Protein AF-A0A6N7AC92-F1 (afdb_monomer_lite)

Foldseek 3Di:
DPPPDPPFWAEEEAEDDDLVPPCLLVVLLVVVVHPHYHYPDPPVDPPCQEDAPPRGQEYEYAEPGPLVSLQSHLVNVQVCQQVAHEYEAEADCVVVSHPQWDWDFDQFLQKAFDDPCVFLVPVHHSCL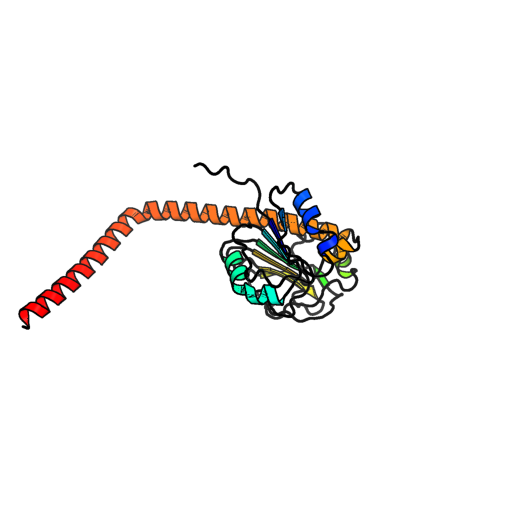QSVPDSQFGGFTDRAPLPDPQWAQGMAGPVRGRQWIKHCPVGLHIYTYHNGGLSVVVVVVRPSSSVSSNRVSVVSRVRSVVSVVVVVVVVVVVVVVCVVCVVVVVVVVVVVVVVVVVVVVVVVVVVVVVD

Sequence (258 aa):
MSAVKKNYPSVGILYGGAIWHRDPWQYVFESFELIDVFKIMQKRFRWAKRLDLSRYDIVAIGWAPDQIFLKENESEILRFLSMGGILIALGEFDLNWLPHTRYMRGFENDIIITGAKDTIFKNLTTKDVSDWDDSAHGYFTSIPPDAKGIAQIVVNGRKHYVAYIDNERYVGSLLAMTIDPDFHTYNGLASARLMLQNIAGWAIDEYYRVFQSNLKNLDLAKKLSFRVRPYFVELLAAIMAGILSTIATYFLLQYFFR

pLDDT: mean 82.67, std 14.5, range [38.0, 97.62]

Secondary structure (DSSP, 8-state):
------SS--EEEEE-TTGGGT-HHHHHHHTTT-S-EEEEE--S-TT------TT-SEEEE-SS--HHHHHHTHHHHHHHHHTT-EEEEES--TT--STT--EEE-----EEE-S-TTTTTTT--HHHHHTSTT-B-EEESSS-TT-TTEEEEEEETT--EEEEEE-SSSSSEEEEESB-HHHHHHTT-HHHHHHHHHHHHHHHHHHHHHHHHHHHHHHHHHHHHHHHHHHHHHHHHHHHHHHHHHHHHHHHHHHHT-

Structure (mmCIF, N/CA/C/O backbone):
data_AF-A0A6N7AC92-F1
#
_entry.id   AF-A0A6N7AC92-F1
#
loop_
_atom_site.group_PDB
_atom_site.id
_atom_site.type_symbol
_atom_site.label_atom_id
_atom_site.label_alt_id
_atom_site.label_comp_id
_atom_site.label_asym_id
_atom_site.label_entity_id
_atom_site.label_seq_id
_atom_site.pdbx_PDB_ins_code
_atom_site.Cartn_x
_atom_site.Cartn_y
_atom_site.Cartn_z
_atom_site.occupancy
_atom_site.B_iso_or_equiv
_atom_site.auth_seq_id
_atom_site.auth_comp_id
_atom_site.auth_asym_id
_atom_site.auth_atom_id
_atom_site.pdbx_PDB_model_num
ATOM 1 N N . MET A 1 1 ? -3.998 -0.981 35.908 1.00 38.00 1 MET A N 1
ATOM 2 C CA . MET A 1 1 ? -2.780 -1.268 35.121 1.00 38.00 1 MET A CA 1
ATOM 3 C C . MET A 1 1 ? -2.634 -0.186 34.065 1.00 38.00 1 MET A C 1
ATOM 5 O O . MET A 1 1 ? -3.414 -0.169 33.123 1.00 38.00 1 MET A O 1
ATOM 9 N N . SER A 1 2 ? -1.724 0.770 34.258 1.00 39.94 2 SER A N 1
ATOM 10 C CA . SER A 1 2 ? -1.394 1.746 33.218 1.00 39.94 2 SER A CA 1
ATOM 11 C C . SER A 1 2 ? -0.563 1.028 32.161 1.00 39.94 2 SER A C 1
ATOM 13 O O . SER A 1 2 ? 0.609 0.739 32.397 1.00 39.94 2 SER A O 1
ATOM 15 N N . ALA A 1 3 ? -1.180 0.678 31.032 1.00 41.59 3 ALA A N 1
ATOM 16 C CA . ALA A 1 3 ? -0.437 0.201 29.878 1.00 41.59 3 ALA A CA 1
ATOM 17 C C . ALA A 1 3 ? 0.561 1.300 29.501 1.00 41.59 3 ALA A C 1
ATOM 19 O O . ALA A 1 3 ? 0.163 2.395 29.099 1.00 41.59 3 ALA A O 1
ATOM 20 N N . VAL A 1 4 ? 1.849 1.027 29.701 1.00 43.50 4 VAL A N 1
ATOM 21 C CA . VAL A 1 4 ? 2.916 1.800 29.075 1.00 43.50 4 VAL A CA 1
ATOM 22 C C . VAL A 1 4 ? 2.601 1.757 27.584 1.00 43.50 4 VAL A C 1
ATOM 24 O O . VAL A 1 4 ? 2.572 0.682 26.987 1.00 43.50 4 VAL A O 1
ATOM 27 N N . LYS A 1 5 ? 2.223 2.910 27.023 1.00 48.09 5 LYS A N 1
ATOM 28 C CA . LYS A 1 5 ? 1.930 3.057 25.597 1.00 48.09 5 LYS A CA 1
ATOM 29 C C . LYS A 1 5 ? 3.126 2.500 24.832 1.00 48.09 5 LYS A C 1
ATOM 31 O O . LYS A 1 5 ? 4.242 2.970 25.043 1.00 48.09 5 LYS A O 1
ATOM 36 N N . LYS A 1 6 ? 2.898 1.527 23.946 1.00 56.38 6 LYS A N 1
ATOM 37 C CA . LYS A 1 6 ? 3.866 1.247 22.885 1.00 56.38 6 LYS A CA 1
ATOM 38 C C . LYS A 1 6 ? 4.110 2.571 22.161 1.00 56.38 6 LYS A C 1
ATOM 40 O O . LYS A 1 6 ? 3.163 3.176 21.664 1.00 56.38 6 LYS A O 1
ATOM 45 N N . ASN A 1 7 ? 5.355 3.040 22.162 1.00 73.50 7 ASN A N 1
ATOM 46 C CA . ASN A 1 7 ? 5.733 4.261 21.449 1.00 73.50 7 ASN A CA 1
ATOM 47 C C . ASN A 1 7 ? 5.836 4.036 19.934 1.00 73.50 7 ASN A C 1
ATOM 49 O O . ASN A 1 7 ? 6.034 5.002 19.214 1.00 73.50 7 ASN A O 1
ATOM 53 N N . TYR A 1 8 ? 5.679 2.796 19.459 1.00 81.88 8 TYR A N 1
ATOM 54 C CA . TYR A 1 8 ? 5.869 2.415 18.064 1.00 81.88 8 TYR A CA 1
ATOM 55 C C . TYR A 1 8 ? 4.775 1.450 17.588 1.00 81.88 8 TYR A C 1
ATOM 57 O O . TYR A 1 8 ? 4.293 0.653 18.403 1.00 81.88 8 TYR A O 1
ATOM 65 N N . PRO A 1 9 ? 4.385 1.509 16.299 1.00 89.44 9 PRO A N 1
ATOM 66 C CA . PRO A 1 9 ? 3.468 0.540 15.715 1.00 89.44 9 PRO A CA 1
ATOM 67 C C . PRO A 1 9 ? 4.089 -0.859 15.701 1.00 89.44 9 PRO A C 1
ATOM 69 O O . PRO A 1 9 ? 5.279 -1.036 15.443 1.00 89.44 9 PRO A O 1
ATOM 72 N N . SER A 1 10 ? 3.257 -1.860 15.952 1.00 90.69 10 SER A N 1
ATOM 73 C CA . SER A 1 10 ? 3.572 -3.264 15.713 1.00 90.69 10 SER A CA 1
ATOM 74 C C . SER A 1 10 ? 3.415 -3.600 14.231 1.00 90.69 10 SER A C 1
ATOM 76 O O . SER A 1 10 ? 2.419 -3.229 13.605 1.00 90.69 10 SER A O 1
ATOM 78 N N . VAL A 1 11 ? 4.394 -4.305 13.662 1.00 90.88 11 VAL A N 1
ATOM 79 C CA . VAL A 1 11 ? 4.450 -4.582 12.222 1.00 90.88 11 VAL A CA 1
ATOM 80 C C . VAL A 1 11 ? 4.406 -6.082 11.968 1.00 90.88 11 VAL A C 1
ATOM 82 O O . VAL A 1 11 ? 5.228 -6.837 12.484 1.00 90.88 11 VAL A O 1
ATOM 85 N N . GLY A 1 12 ? 3.453 -6.520 11.149 1.00 90.12 12 GLY A N 1
ATOM 86 C CA . GLY A 1 12 ? 3.404 -7.868 10.594 1.00 90.12 12 GLY A CA 1
ATOM 87 C C . GLY A 1 12 ? 3.908 -7.873 9.154 1.00 90.12 12 GLY A C 1
ATOM 88 O O . GLY A 1 12 ? 3.469 -7.064 8.344 1.00 90.12 12 GLY A O 1
ATOM 89 N N . ILE A 1 13 ? 4.800 -8.795 8.801 1.00 87.56 13 ILE A N 1
ATOM 90 C CA . ILE A 1 13 ? 5.250 -8.970 7.413 1.00 87.56 13 ILE A CA 1
ATOM 91 C C . ILE A 1 13 ? 4.849 -10.360 6.934 1.00 87.56 13 ILE A C 1
ATOM 93 O O . ILE A 1 13 ? 5.203 -11.362 7.560 1.00 87.56 13 ILE A O 1
ATOM 97 N N . LEU A 1 14 ? 4.123 -10.427 5.822 1.00 85.88 14 LEU A N 1
ATOM 98 C CA . LEU A 1 14 ? 3.711 -11.662 5.171 1.00 85.88 14 LEU A CA 1
ATOM 99 C C . LEU A 1 14 ? 4.455 -11.810 3.841 1.00 85.88 14 LEU A C 1
ATOM 101 O O . LEU A 1 14 ? 4.352 -10.965 2.953 1.00 85.88 14 LEU A O 1
ATOM 105 N N . TYR A 1 15 ? 5.177 -12.922 3.710 1.00 75.69 15 TYR A N 1
ATOM 106 C CA . TYR A 1 15 ? 5.904 -13.301 2.499 1.00 75.69 15 TYR A CA 1
ATOM 107 C C . TYR A 1 15 ? 5.397 -14.621 1.936 1.00 75.69 15 TYR A C 1
ATOM 109 O O . TYR A 1 15 ? 5.048 -15.522 2.701 1.00 75.69 15 TYR A O 1
ATOM 117 N N . GLY A 1 16 ? 5.486 -14.758 0.615 1.00 69.12 16 GLY A N 1
ATOM 118 C CA . GLY A 1 16 ? 5.444 -16.034 -0.092 1.00 69.12 16 GLY A CA 1
ATOM 119 C C . GLY A 1 16 ? 6.660 -16.218 -1.010 1.00 69.12 16 GLY A C 1
ATOM 120 O O . GLY A 1 16 ? 7.591 -15.409 -1.031 1.00 69.12 16 GLY A O 1
ATOM 121 N N . GLY A 1 17 ? 6.669 -17.317 -1.765 1.00 66.06 17 GLY A N 1
ATOM 122 C CA . GLY A 1 17 ? 7.593 -17.497 -2.890 1.00 66.06 17 GLY A CA 1
ATOM 123 C C . GLY A 1 17 ? 9.076 -17.603 -2.518 1.00 66.06 17 GLY A C 1
ATOM 124 O O . GLY A 1 17 ? 9.422 -18.287 -1.561 1.00 66.06 17 GLY A O 1
ATOM 125 N N . ALA A 1 18 ? 9.951 -16.988 -3.328 1.00 57.09 18 ALA A N 1
ATOM 126 C CA . ALA A 1 18 ? 11.420 -17.050 -3.236 1.00 57.09 18 ALA A CA 1
ATOM 127 C C . ALA A 1 18 ? 12.060 -15.908 -2.409 1.00 57.09 18 ALA A C 1
ATOM 129 O O . ALA A 1 18 ? 13.216 -16.022 -2.000 1.00 57.09 18 ALA A O 1
ATOM 130 N N . ILE A 1 19 ? 11.308 -14.843 -2.098 1.00 60.38 19 ILE A N 1
ATOM 131 C CA . ILE A 1 19 ? 11.805 -13.644 -1.386 1.00 60.38 19 ILE A CA 1
ATOM 132 C C . ILE A 1 19 ? 12.042 -13.898 0.115 1.00 60.38 19 ILE A C 1
ATOM 134 O O . ILE A 1 19 ? 12.831 -13.199 0.757 1.00 60.38 19 ILE A O 1
ATOM 138 N N . TRP A 1 20 ? 11.456 -14.966 0.665 1.00 58.34 20 TRP A N 1
ATOM 139 C CA . TRP A 1 20 ? 11.594 -15.380 2.069 1.00 58.34 20 TRP A CA 1
ATOM 140 C C . TRP A 1 20 ? 13.034 -15.506 2.591 1.00 58.34 20 TRP A C 1
ATOM 142 O O . TRP A 1 20 ? 13.245 -15.478 3.802 1.00 58.34 20 TRP A O 1
ATOM 152 N N . HIS A 1 21 ? 14.027 -15.660 1.711 1.00 53.53 21 HIS A N 1
ATOM 153 C CA . HIS A 1 21 ? 15.416 -15.887 2.103 1.00 53.53 21 HIS A CA 1
ATOM 154 C C . HIS A 1 21 ? 16.221 -14.631 2.462 1.00 53.53 21 HIS A C 1
ATOM 156 O O . HIS A 1 21 ? 17.252 -14.779 3.116 1.00 53.53 21 HIS A O 1
ATOM 162 N N . ARG A 1 22 ? 15.815 -13.423 2.038 1.00 62.75 22 ARG A N 1
ATOM 163 C CA . ARG A 1 22 ? 16.600 -12.191 2.298 1.00 62.75 22 ARG A CA 1
ATOM 164 C C . A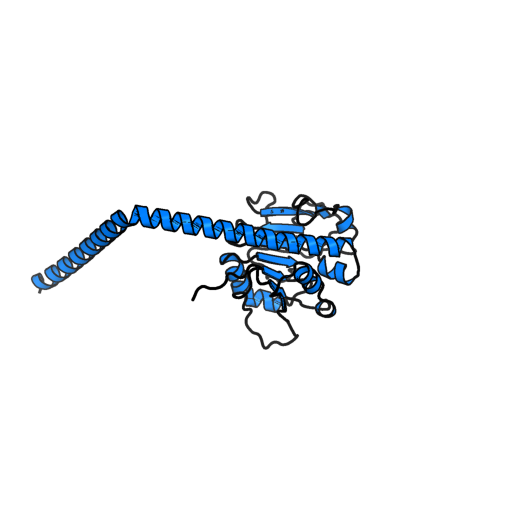RG A 1 22 ? 15.838 -11.053 2.967 1.00 62.75 22 ARG A C 1
ATOM 166 O O . ARG A 1 22 ? 16.472 -10.071 3.325 1.00 62.75 22 ARG A O 1
ATOM 173 N N . ASP A 1 23 ? 14.529 -11.207 3.148 1.00 71.88 23 ASP A N 1
ATOM 174 C CA . ASP A 1 23 ? 13.686 -10.354 3.992 1.00 71.88 23 ASP A CA 1
ATOM 175 C C . ASP A 1 23 ? 13.945 -8.834 3.857 1.00 71.88 23 ASP A C 1
ATOM 177 O O . ASP A 1 23 ? 14.367 -8.173 4.813 1.00 71.88 23 ASP A O 1
ATOM 181 N N . PRO A 1 24 ? 13.724 -8.257 2.660 1.00 80.12 24 PRO A N 1
ATOM 182 C CA . PRO A 1 24 ? 13.995 -6.842 2.421 1.00 80.12 24 PRO A CA 1
ATOM 183 C C . PRO A 1 24 ? 13.174 -5.921 3.341 1.00 80.12 24 PRO A C 1
ATOM 185 O O . PRO A 1 24 ? 13.675 -4.875 3.749 1.00 80.12 24 PRO A O 1
ATOM 188 N N . TRP A 1 25 ? 11.956 -6.315 3.732 1.00 79.00 25 TRP A N 1
ATOM 189 C CA . TRP A 1 25 ? 11.132 -5.541 4.661 1.00 79.00 25 TRP A CA 1
ATOM 190 C C . TRP A 1 25 ? 11.640 -5.561 6.097 1.00 79.00 25 TRP A C 1
ATOM 192 O O . TRP A 1 25 ? 11.565 -4.524 6.749 1.00 79.00 25 TRP A O 1
ATOM 202 N N . GLN A 1 26 ? 12.156 -6.688 6.604 1.00 76.19 26 GLN A N 1
ATOM 203 C CA . GLN A 1 26 ? 12.700 -6.736 7.963 1.00 76.19 26 GLN A CA 1
ATOM 204 C C . GLN A 1 26 ? 13.833 -5.724 8.111 1.00 76.19 26 GLN A C 1
ATOM 206 O O . GLN A 1 26 ? 13.783 -4.902 9.018 1.00 76.19 26 GLN A O 1
ATOM 211 N N . TYR A 1 27 ? 14.789 -5.712 7.177 1.00 77.50 27 TYR A N 1
ATOM 212 C CA . TYR A 1 27 ? 15.888 -4.746 7.208 1.00 77.50 27 TYR A CA 1
ATOM 213 C C . TYR A 1 27 ? 15.383 -3.297 7.196 1.00 77.50 27 TYR A C 1
ATOM 215 O O . TYR A 1 27 ? 15.894 -2.444 7.921 1.00 77.50 27 TYR A O 1
ATOM 223 N N . VAL A 1 28 ? 14.358 -3.016 6.386 1.00 80.69 28 VAL A N 1
ATOM 224 C CA . VAL A 1 28 ? 13.773 -1.678 6.306 1.00 80.69 28 VAL A CA 1
ATOM 225 C C . VAL A 1 28 ? 13.082 -1.300 7.614 1.00 80.69 28 VAL A C 1
ATOM 227 O O . VAL A 1 28 ? 13.416 -0.264 8.174 1.00 80.69 28 VAL A O 1
ATOM 230 N N . PHE A 1 29 ? 12.168 -2.111 8.143 1.00 76.19 29 PHE A N 1
ATOM 231 C CA . PHE A 1 29 ? 11.440 -1.765 9.368 1.00 76.19 29 PHE A CA 1
ATOM 232 C C . PHE A 1 29 ? 12.331 -1.754 10.620 1.00 76.19 29 PHE A C 1
ATOM 234 O O . PHE A 1 29 ? 12.142 -0.899 11.484 1.00 76.19 29 PHE A O 1
ATOM 241 N N . GLU A 1 30 ? 13.343 -2.622 10.702 1.00 75.94 30 GLU A N 1
ATOM 242 C CA . GLU A 1 30 ? 14.344 -2.589 11.778 1.00 75.94 30 GLU A CA 1
ATOM 243 C C . GLU A 1 30 ? 15.196 -1.315 11.735 1.00 75.94 30 GLU A C 1
ATOM 245 O O . GLU A 1 30 ? 15.586 -0.807 12.784 1.00 75.94 30 GLU A O 1
ATOM 250 N N . SER A 1 31 ? 15.432 -0.740 10.547 1.00 76.19 31 SER A N 1
ATOM 251 C CA . SER A 1 31 ? 16.150 0.538 10.422 1.00 76.19 31 SER A CA 1
ATOM 252 C C . SER A 1 31 ? 15.393 1.737 11.009 1.00 76.19 31 SER A C 1
ATOM 254 O O . SER A 1 31 ? 16.008 2.763 11.289 1.00 76.19 31 SER A O 1
ATOM 256 N N . PHE A 1 32 ? 14.084 1.596 11.252 1.00 71.75 32 PHE A N 1
ATOM 257 C CA . PHE A 1 32 ? 13.264 2.568 11.984 1.00 71.75 32 PHE A CA 1
ATOM 258 C C . PHE A 1 32 ? 13.208 2.288 13.496 1.00 71.75 32 PHE A C 1
ATOM 260 O O . PHE A 1 32 ? 12.369 2.860 14.188 1.00 71.75 32 PHE A O 1
ATOM 267 N N . GLU A 1 33 ? 14.063 1.395 14.010 1.00 67.56 33 GLU A N 1
ATOM 268 C CA . GLU A 1 33 ? 14.106 0.986 15.422 1.00 67.56 33 GLU A CA 1
ATOM 269 C C . GLU A 1 33 ? 12.766 0.420 15.935 1.00 67.56 33 GLU A C 1
ATOM 271 O O . GLU A 1 33 ? 12.445 0.490 17.125 1.00 67.56 33 GLU A O 1
ATOM 276 N N . LEU A 1 34 ? 11.959 -0.161 15.039 1.00 61.69 34 LEU A N 1
ATOM 277 C CA . LEU A 1 34 ? 10.689 -0.774 15.413 1.00 61.69 34 LEU A CA 1
ATOM 278 C C . LEU A 1 34 ? 10.943 -2.070 16.188 1.00 61.69 34 LEU A C 1
ATOM 280 O O . LEU A 1 34 ? 11.556 -3.013 15.696 1.00 61.69 34 LEU A O 1
ATOM 284 N N . ILE A 1 35 ? 10.440 -2.101 17.421 1.00 51.94 35 ILE A N 1
ATOM 285 C CA . ILE A 1 35 ? 10.732 -3.143 18.419 1.00 51.94 35 ILE A CA 1
ATOM 286 C C . ILE A 1 35 ? 9.986 -4.458 18.119 1.00 51.94 35 ILE A C 1
ATOM 288 O O . ILE A 1 35 ? 10.400 -5.524 18.563 1.00 51.94 35 ILE A O 1
ATOM 292 N N . ASP A 1 36 ? 8.905 -4.390 17.339 1.00 58.53 36 ASP A N 1
ATOM 293 C CA . ASP A 1 36 ? 7.937 -5.474 17.165 1.00 58.53 36 ASP A CA 1
ATOM 294 C C . ASP A 1 36 ? 7.672 -5.763 15.678 1.00 58.53 36 ASP A C 1
ATOM 296 O O . ASP A 1 36 ? 6.567 -5.543 15.172 1.00 58.53 36 ASP A O 1
ATOM 300 N N . VAL A 1 37 ? 8.696 -6.249 14.971 1.00 59.56 37 VAL A N 1
ATOM 301 C CA . VAL A 1 37 ? 8.570 -6.764 13.599 1.00 59.56 37 VAL A CA 1
ATOM 302 C C . VAL A 1 37 ? 8.364 -8.279 13.649 1.00 59.56 37 VAL A C 1
ATOM 304 O O . VAL A 1 37 ? 9.274 -9.043 13.971 1.00 59.56 37 VAL A O 1
ATOM 307 N N . PHE A 1 38 ? 7.157 -8.737 13.323 1.00 60.41 38 PHE A N 1
ATOM 308 C CA . PHE A 1 38 ? 6.807 -10.154 13.321 1.00 60.41 38 PHE A CA 1
ATOM 309 C C . PHE A 1 38 ? 6.701 -10.698 11.902 1.00 60.41 38 PHE A C 1
ATOM 311 O O . PHE A 1 38 ? 5.974 -10.176 11.055 1.00 60.41 38 PHE A O 1
ATOM 318 N N . LYS A 1 39 ? 7.364 -11.830 11.664 1.00 60.22 39 LYS A N 1
ATOM 319 C CA . LYS A 1 39 ? 7.196 -12.586 10.424 1.00 60.22 39 LYS A CA 1
ATOM 320 C C . LYS A 1 39 ? 5.943 -13.442 10.515 1.00 60.22 39 LYS A C 1
ATOM 322 O O . LYS A 1 39 ? 5.904 -14.431 11.250 1.00 60.22 39 LYS A O 1
ATOM 327 N N . ILE A 1 40 ? 4.948 -13.122 9.700 1.00 58.69 40 ILE A N 1
ATOM 328 C CA . ILE A 1 40 ? 3.861 -14.040 9.376 1.00 58.69 40 ILE A CA 1
ATOM 329 C C . ILE A 1 40 ? 4.427 -15.009 8.337 1.00 58.69 40 ILE A C 1
ATOM 331 O O . ILE A 1 40 ? 4.282 -14.841 7.128 1.00 58.69 40 ILE A O 1
ATOM 335 N N . MET A 1 41 ? 5.174 -16.002 8.821 1.00 56.09 41 MET A N 1
ATOM 336 C CA . MET A 1 41 ? 5.786 -16.994 7.949 1.00 56.09 41 MET A CA 1
ATOM 337 C C . MET A 1 41 ? 4.705 -17.889 7.344 1.00 56.09 41 MET A C 1
ATOM 339 O O . MET A 1 41 ? 4.224 -18.815 8.001 1.00 56.09 41 MET A O 1
ATOM 343 N N . GLN A 1 42 ? 4.421 -17.710 6.056 1.00 51.81 42 GLN A N 1
ATOM 344 C CA . GLN A 1 42 ? 3.859 -18.777 5.236 1.00 51.81 42 GLN A CA 1
ATOM 345 C C . GLN A 1 42 ? 4.972 -19.784 4.941 1.00 51.81 42 GLN A C 1
ATOM 347 O O . GLN A 1 42 ? 5.467 -19.915 3.822 1.00 51.81 42 GLN A O 1
ATOM 352 N N . LYS A 1 43 ? 5.411 -20.542 5.956 1.00 47.06 43 LYS A N 1
ATOM 353 C CA . LYS A 1 43 ? 6.018 -21.828 5.610 1.00 47.06 43 LYS A CA 1
ATOM 354 C C . LYS A 1 43 ? 4.956 -22.590 4.821 1.00 47.06 43 LYS A C 1
ATOM 356 O O . LYS A 1 43 ? 3.780 -22.488 5.151 1.00 47.06 43 LYS A O 1
ATOM 361 N N . ARG A 1 44 ? 5.397 -23.330 3.805 1.00 44.97 44 ARG A N 1
ATOM 362 C CA . ARG A 1 44 ? 4.663 -24.175 2.840 1.00 44.97 44 ARG A CA 1
ATOM 363 C C . ARG A 1 44 ? 3.787 -25.267 3.490 1.00 44.97 44 ARG A C 1
ATOM 365 O O . ARG A 1 44 ? 3.826 -26.439 3.128 1.00 44.97 44 ARG A O 1
ATOM 372 N N . PHE A 1 45 ? 3.039 -24.896 4.510 1.00 43.72 45 PHE A N 1
ATOM 373 C CA . PHE A 1 45 ? 2.449 -25.731 5.520 1.00 43.72 45 PHE A CA 1
ATOM 374 C C . PHE A 1 45 ? 0.987 -25.321 5.662 1.00 43.72 45 PHE A C 1
ATOM 376 O O . PHE A 1 45 ? 0.638 -24.343 6.317 1.00 43.72 45 PHE A O 1
ATOM 383 N N . ARG A 1 46 ? 0.131 -26.151 5.074 1.00 51.59 46 ARG A N 1
ATOM 384 C CA . ARG A 1 46 ? -1.335 -26.074 5.064 1.00 51.59 46 ARG A CA 1
ATOM 385 C C . ARG A 1 46 ? -2.003 -26.153 6.456 1.00 51.59 46 ARG A C 1
ATOM 387 O O . ARG A 1 46 ? -3.181 -26.489 6.531 1.00 51.59 46 ARG A O 1
ATOM 394 N N . TRP A 1 47 ? -1.280 -25.950 7.565 1.00 46.75 47 TRP A N 1
ATOM 395 C CA . TRP A 1 47 ? -1.823 -26.132 8.920 1.00 46.75 47 TRP A CA 1
ATOM 396 C C . TRP A 1 47 ? -2.370 -24.852 9.554 1.00 46.75 47 TRP A C 1
ATOM 398 O O . TRP A 1 47 ? -3.324 -24.936 10.329 1.00 46.75 47 TRP A O 1
ATOM 408 N N . ALA A 1 48 ? -1.853 -23.670 9.207 1.00 58.38 48 ALA A N 1
ATOM 409 C CA . ALA A 1 48 ? -2.470 -22.418 9.633 1.00 58.38 48 ALA A CA 1
ATOM 410 C C . ALA A 1 48 ? -3.686 -22.139 8.740 1.00 58.38 48 ALA A C 1
ATOM 412 O O . ALA A 1 48 ? -3.553 -21.627 7.638 1.00 58.38 48 ALA A O 1
ATOM 413 N N . LYS A 1 49 ? -4.883 -22.514 9.202 1.00 68.94 49 LYS A N 1
ATOM 414 C CA . LYS A 1 49 ? -6.139 -22.256 8.472 1.00 68.94 49 LYS A CA 1
ATOM 415 C C . LYS A 1 49 ? -6.631 -20.813 8.589 1.00 68.94 49 LYS A C 1
ATOM 417 O O . LYS A 1 49 ? -7.621 -20.468 7.956 1.00 68.94 49 LYS A O 1
ATOM 422 N N . ARG A 1 50 ? -6.030 -20.010 9.473 1.00 81.25 50 ARG A N 1
ATOM 423 C CA . ARG A 1 50 ? -6.510 -18.665 9.796 1.00 81.25 50 ARG A CA 1
ATOM 424 C C . ARG A 1 50 ? -5.363 -17.686 9.953 1.00 81.25 50 ARG A C 1
ATOM 426 O O . ARG A 1 50 ? -4.383 -17.981 10.636 1.00 81.25 50 ARG A O 1
ATOM 433 N N . LEU A 1 51 ? -5.536 -16.527 9.341 1.00 86.38 51 LEU A N 1
ATOM 434 C CA . LEU A 1 51 ? -4.709 -15.348 9.509 1.00 86.38 51 LEU A CA 1
ATOM 435 C C . LEU A 1 51 ? -5.232 -14.539 10.705 1.00 86.38 51 LEU A C 1
ATOM 437 O O . LEU A 1 51 ? -6.406 -14.191 10.736 1.00 86.38 51 LEU A O 1
ATOM 441 N N . ASP A 1 52 ? -4.377 -14.241 11.685 1.00 88.25 52 ASP A N 1
ATOM 442 C CA . ASP A 1 52 ? -4.700 -13.321 12.783 1.00 88.25 52 ASP A CA 1
ATOM 443 C C . ASP A 1 52 ? -3.865 -12.047 12.637 1.00 88.25 52 ASP A C 1
ATOM 445 O O . ASP A 1 52 ? -2.654 -12.055 12.866 1.00 88.25 52 ASP A O 1
ATOM 449 N N . LEU A 1 53 ? -4.526 -10.959 12.239 1.00 91.38 53 LEU A N 1
ATOM 450 C CA . LEU A 1 53 ? -3.914 -9.637 12.088 1.00 91.38 53 LEU A CA 1
ATOM 451 C C . LEU A 1 53 ? -4.162 -8.717 13.292 1.00 91.38 53 LEU A C 1
ATOM 453 O O . LEU A 1 53 ? -3.713 -7.577 13.289 1.00 91.38 53 LEU A O 1
ATOM 457 N N . SER A 1 54 ? -4.869 -9.182 14.330 1.00 90.62 54 SER A N 1
ATOM 458 C CA . SER A 1 54 ? -5.341 -8.331 15.440 1.00 90.62 54 SER A CA 1
ATOM 459 C C . SER A 1 54 ? -4.235 -7.745 16.321 1.00 90.62 54 SER A C 1
ATOM 461 O O . SER A 1 54 ? -4.497 -6.869 17.143 1.00 90.62 54 SER A O 1
ATOM 463 N N . ARG A 1 55 ? -3.007 -8.247 16.175 1.00 89.06 55 ARG A N 1
ATOM 464 C CA . ARG A 1 55 ? -1.839 -7.861 16.975 1.00 89.06 55 ARG A CA 1
ATOM 465 C C . ARG A 1 55 ? -0.923 -6.864 16.279 1.00 89.06 55 ARG A C 1
ATOM 467 O O . ARG A 1 55 ? 0.099 -6.522 16.866 1.00 89.06 55 ARG A O 1
ATOM 474 N N . TYR A 1 56 ? -1.251 -6.487 15.048 1.00 92.19 56 TYR A N 1
ATOM 475 C CA . TYR A 1 56 ? -0.441 -5.603 14.225 1.00 92.19 56 TYR A CA 1
ATOM 476 C C . TYR A 1 56 ? -1.174 -4.288 14.011 1.00 92.19 56 TYR A C 1
ATOM 478 O O . TYR A 1 56 ? -2.399 -4.258 13.912 1.00 92.19 56 TYR A O 1
ATOM 486 N N . ASP A 1 57 ? -0.410 -3.212 13.913 1.00 93.81 57 ASP A N 1
ATOM 487 C CA . ASP A 1 57 ? -0.895 -1.899 13.501 1.00 93.81 57 ASP A CA 1
ATOM 488 C C . ASP A 1 57 ? -0.655 -1.696 11.998 1.00 93.81 57 ASP A C 1
ATOM 490 O O . ASP A 1 57 ? -1.483 -1.118 11.292 1.00 93.81 57 ASP A O 1
ATOM 494 N N . ILE A 1 58 ? 0.468 -2.226 11.501 1.00 95.31 58 ILE A N 1
ATOM 495 C CA . ILE A 1 58 ? 0.880 -2.188 10.098 1.00 95.31 58 ILE A CA 1
ATOM 496 C C . ILE A 1 58 ? 1.099 -3.624 9.619 1.00 95.31 58 ILE A C 1
ATOM 498 O O . ILE A 1 58 ? 1.742 -4.421 10.301 1.00 95.31 58 ILE A O 1
ATOM 502 N N . VAL A 1 59 ? 0.596 -3.960 8.435 1.00 94.44 59 VAL A N 1
ATOM 503 C CA . VAL A 1 59 ? 0.858 -5.237 7.769 1.00 94.44 59 VAL A CA 1
ATOM 504 C C . VAL A 1 59 ? 1.412 -4.972 6.375 1.00 94.44 59 VAL A C 1
ATOM 506 O O . VAL A 1 59 ? 0.789 -4.264 5.589 1.00 94.44 59 VAL A O 1
ATOM 509 N N . ALA A 1 60 ? 2.564 -5.557 6.058 1.00 94.00 60 ALA A N 1
ATOM 510 C CA . ALA A 1 60 ? 3.132 -5.556 4.714 1.00 94.00 60 ALA A CA 1
ATOM 511 C C . ALA A 1 60 ? 3.018 -6.950 4.091 1.00 94.00 60 ALA A C 1
ATOM 513 O O . ALA A 1 60 ? 3.482 -7.936 4.662 1.00 94.00 60 ALA A O 1
ATOM 514 N N . ILE A 1 61 ? 2.396 -7.027 2.918 1.00 92.06 61 ILE A N 1
ATOM 515 C CA . ILE A 1 61 ? 2.295 -8.221 2.081 1.00 92.06 61 ILE A CA 1
ATOM 516 C C . ILE A 1 61 ? 3.179 -7.980 0.858 1.00 92.06 61 ILE A C 1
ATOM 518 O O . ILE A 1 61 ? 2.883 -7.106 0.042 1.00 92.06 61 ILE A O 1
ATOM 522 N N . GLY A 1 62 ? 4.283 -8.722 0.780 1.00 88.94 62 GLY A N 1
ATOM 523 C CA . GLY A 1 62 ? 5.265 -8.599 -0.298 1.00 88.94 62 GLY A CA 1
ATOM 524 C C . GLY A 1 62 ? 4.858 -9.302 -1.596 1.00 88.94 62 GLY A C 1
ATOM 525 O O . GLY A 1 62 ? 3.769 -9.871 -1.696 1.00 88.94 62 GLY A O 1
ATOM 526 N N . TRP A 1 63 ? 5.767 -9.300 -2.570 1.00 87.31 63 TRP A N 1
ATOM 527 C CA . TRP A 1 63 ? 5.583 -9.948 -3.869 1.00 87.31 63 TRP A CA 1
ATOM 528 C C . TRP A 1 63 ? 5.409 -11.473 -3.765 1.00 87.31 63 TRP A C 1
ATOM 530 O O . TRP A 1 63 ? 6.004 -12.144 -2.916 1.00 87.31 63 TRP A O 1
ATOM 540 N N . ALA A 1 64 ? 4.588 -12.013 -4.672 1.00 83.94 64 ALA A N 1
ATOM 541 C CA . ALA A 1 64 ? 4.222 -13.427 -4.791 1.00 83.94 64 ALA A CA 1
ATOM 542 C C . ALA A 1 64 ? 3.755 -14.100 -3.474 1.00 83.94 64 ALA A C 1
ATOM 544 O O . ALA A 1 64 ? 4.309 -15.137 -3.076 1.00 83.94 64 ALA A O 1
ATOM 545 N N . PRO A 1 65 ? 2.728 -13.560 -2.783 1.00 85.94 65 PRO A N 1
ATOM 546 C CA . PRO A 1 65 ? 2.176 -14.213 -1.599 1.00 85.94 65 PRO A CA 1
ATOM 547 C C . PRO A 1 65 ? 1.395 -15.486 -1.976 1.00 85.94 65 PRO A C 1
ATOM 549 O O . PRO A 1 65 ? 0.986 -15.661 -3.126 1.00 85.94 65 PRO A O 1
ATOM 552 N N . ASP A 1 66 ? 1.109 -16.366 -1.007 1.00 86.50 66 ASP A N 1
ATOM 553 C CA . ASP A 1 66 ? 0.084 -17.406 -1.193 1.00 86.50 66 ASP A CA 1
ATOM 554 C C . ASP A 1 66 ? -1.297 -16.742 -1.300 1.00 86.50 66 ASP A C 1
ATOM 556 O O . ASP A 1 66 ? -1.979 -16.472 -0.306 1.00 86.50 66 ASP A O 1
ATOM 560 N N . GLN A 1 67 ? -1.693 -16.438 -2.534 1.00 89.50 67 GLN A N 1
ATOM 561 C CA . GLN A 1 67 ? -2.942 -15.749 -2.826 1.00 89.50 67 GLN A CA 1
ATOM 562 C C . GLN A 1 67 ? -4.177 -16.602 -2.498 1.00 89.50 67 GLN A C 1
ATOM 564 O O . GLN A 1 67 ? -5.239 -16.034 -2.247 1.00 89.50 67 GLN A O 1
ATOM 569 N N . ILE A 1 68 ? -4.066 -17.941 -2.479 1.00 89.31 68 ILE A N 1
ATOM 570 C CA . ILE A 1 68 ? -5.176 -18.823 -2.079 1.00 89.31 68 ILE A CA 1
ATOM 571 C C . ILE A 1 68 ? -5.437 -18.616 -0.591 1.00 89.31 68 ILE A C 1
ATOM 573 O O . ILE A 1 68 ? -6.564 -18.319 -0.201 1.00 89.31 68 ILE A O 1
ATOM 577 N N . PHE A 1 69 ? -4.383 -18.674 0.226 1.00 87.19 69 PHE A N 1
ATOM 578 C CA . PHE A 1 69 ? -4.481 -18.399 1.656 1.00 87.19 69 PHE A CA 1
ATOM 579 C C . PHE A 1 69 ? -5.026 -16.992 1.936 1.00 87.19 69 PHE A C 1
ATOM 581 O O . PHE A 1 69 ? -5.895 -16.831 2.795 1.00 87.19 69 PHE A O 1
ATOM 588 N N . LEU A 1 70 ? -4.549 -15.971 1.213 1.00 91.06 70 LEU A N 1
ATOM 589 C CA . LEU A 1 70 ? -5.064 -14.607 1.366 1.00 91.06 70 LEU A CA 1
ATOM 590 C C . LEU A 1 70 ? -6.543 -14.515 0.984 1.00 91.06 70 LEU A C 1
ATOM 592 O O . LEU A 1 70 ? -7.309 -13.878 1.704 1.00 91.06 70 LEU A O 1
ATOM 596 N N . LYS A 1 71 ? -6.966 -15.193 -0.090 1.00 91.88 71 LYS A N 1
ATOM 597 C CA . LYS A 1 71 ? -8.370 -15.215 -0.512 1.00 91.88 71 LYS A CA 1
ATOM 598 C C . LYS A 1 71 ? -9.266 -15.907 0.513 1.00 91.88 71 LYS A C 1
ATOM 600 O O . LYS A 1 71 ? -10.334 -15.395 0.833 1.00 91.88 71 LYS A O 1
ATOM 605 N N . GLU A 1 72 ? -8.822 -17.029 1.074 1.00 90.81 72 GLU A N 1
ATOM 606 C CA . GLU A 1 72 ? -9.532 -17.736 2.149 1.00 90.81 72 GLU A CA 1
ATOM 607 C C . GLU A 1 72 ? -9.642 -16.904 3.441 1.00 90.81 72 GLU A C 1
ATOM 609 O O . GLU A 1 72 ? -10.530 -17.150 4.257 1.00 90.81 72 GLU A O 1
ATOM 614 N N . ASN A 1 73 ? -8.774 -15.900 3.617 1.00 92.31 73 ASN A N 1
ATOM 615 C CA . ASN A 1 73 ? -8.735 -15.005 4.776 1.00 92.31 73 ASN A CA 1
ATOM 616 C C . ASN A 1 73 ? -9.123 -13.552 4.437 1.00 92.31 73 ASN A C 1
ATOM 618 O O . ASN A 1 73 ? -8.832 -12.638 5.212 1.00 92.31 73 ASN A O 1
ATOM 622 N N . GLU A 1 74 ? -9.821 -13.318 3.322 1.00 93.50 74 GLU A N 1
ATOM 623 C CA . GLU A 1 74 ? -10.225 -11.976 2.873 1.00 93.50 74 GLU A CA 1
ATOM 624 C C . GLU A 1 74 ? -11.002 -11.204 3.957 1.00 93.50 74 GLU A C 1
ATOM 626 O O . GLU A 1 74 ? -10.789 -10.007 4.155 1.00 93.50 74 GLU A O 1
ATOM 631 N N . SER A 1 75 ? -11.851 -11.891 4.733 1.00 94.12 75 SER A N 1
ATOM 632 C CA . SER A 1 75 ? -12.607 -11.280 5.835 1.00 94.12 75 SER A CA 1
ATOM 633 C C . SER A 1 75 ? -11.721 -10.761 6.969 1.00 94.12 75 SER A C 1
ATOM 635 O O . SER A 1 75 ? -12.068 -9.774 7.613 1.00 94.12 75 SER A O 1
ATOM 637 N N . GLU A 1 76 ? -10.584 -11.407 7.229 1.00 94.38 76 GLU A N 1
ATOM 638 C CA . GLU A 1 76 ? -9.625 -10.973 8.252 1.00 94.38 76 GLU A CA 1
ATOM 639 C C . GLU A 1 76 ? -8.860 -9.729 7.788 1.00 94.38 76 GLU A C 1
ATOM 641 O O . GLU A 1 76 ? -8.663 -8.803 8.575 1.00 94.38 76 GLU A O 1
ATOM 646 N N . ILE A 1 77 ? -8.516 -9.662 6.498 1.00 95.62 77 ILE A N 1
ATOM 647 C CA . ILE A 1 77 ? -7.913 -8.480 5.862 1.00 95.62 77 ILE A CA 1
ATOM 648 C C . ILE A 1 77 ? -8.883 -7.294 5.919 1.00 95.62 77 ILE A C 1
ATOM 650 O O . ILE A 1 77 ? -8.514 -6.196 6.340 1.00 95.62 77 ILE A O 1
ATOM 654 N N . LEU A 1 78 ? -10.149 -7.524 5.559 1.00 95.75 78 LEU A N 1
ATOM 655 C CA . LEU A 1 78 ? -11.188 -6.503 5.646 1.00 95.75 78 LEU A CA 1
ATOM 656 C C . LEU A 1 78 ? -11.405 -6.044 7.094 1.00 95.75 78 LEU A C 1
ATOM 658 O O . LEU A 1 78 ? -11.512 -4.843 7.349 1.00 95.75 78 LEU A O 1
ATOM 662 N N . ARG A 1 79 ? -11.422 -6.979 8.056 1.00 95.94 79 ARG A N 1
ATOM 663 C CA . ARG A 1 79 ? -11.535 -6.644 9.480 1.00 95.94 79 ARG A CA 1
ATOM 664 C C . ARG A 1 79 ? -10.361 -5.779 9.934 1.00 95.94 79 ARG A C 1
ATOM 666 O O . ARG A 1 79 ? -10.595 -4.756 10.570 1.00 95.94 79 ARG A O 1
ATOM 673 N N . PHE A 1 80 ? -9.133 -6.147 9.583 1.00 96.44 80 PHE A N 1
ATOM 674 C CA . PHE A 1 80 ? -7.931 -5.377 9.907 1.00 96.44 80 PHE A CA 1
ATOM 675 C C . PHE A 1 80 ? -8.030 -3.920 9.423 1.00 96.44 80 PHE A C 1
ATOM 677 O O . PHE A 1 80 ? -7.901 -2.993 10.224 1.00 96.44 80 PHE A O 1
ATOM 684 N N . LEU A 1 81 ? -8.387 -3.713 8.152 1.00 96.62 81 LEU A N 1
ATOM 685 C CA . LEU A 1 81 ? -8.610 -2.379 7.583 1.00 96.62 81 LEU A CA 1
ATOM 686 C C . LEU A 1 81 ? -9.753 -1.621 8.285 1.00 96.62 81 LEU A C 1
ATOM 688 O O . LEU A 1 81 ? -9.639 -0.427 8.565 1.00 96.62 81 LEU A O 1
ATOM 692 N N . SER A 1 82 ? -10.850 -2.305 8.628 1.00 94.94 82 SER A N 1
ATOM 693 C CA . SER A 1 82 ? -11.990 -1.701 9.339 1.00 94.94 82 SER A CA 1
ATOM 694 C C . SER A 1 82 ? -11.664 -1.257 10.771 1.00 94.94 82 SER A C 1
ATOM 696 O O . SER A 1 82 ? -12.336 -0.382 11.311 1.00 94.94 82 SER A O 1
ATOM 698 N N . MET A 1 83 ? -10.624 -1.833 11.378 1.00 94.25 83 MET A N 1
ATOM 699 C CA . MET A 1 83 ? -10.180 -1.520 12.738 1.00 94.25 83 MET A CA 1
ATOM 700 C C . MET A 1 83 ? -9.108 -0.422 12.793 1.00 94.25 83 MET A C 1
ATOM 702 O O . MET A 1 83 ? -8.642 -0.091 13.881 1.00 94.25 83 MET A O 1
ATOM 706 N N . GLY A 1 84 ? -8.733 0.165 11.653 1.00 95.62 84 GLY A N 1
ATOM 707 C CA . GLY A 1 84 ? -7.697 1.199 11.593 1.00 95.62 84 GLY A CA 1
ATOM 708 C C . GLY A 1 84 ? -6.310 0.690 11.200 1.00 95.62 84 GLY A C 1
ATOM 709 O O . GLY A 1 84 ? -5.362 1.466 11.260 1.00 95.62 84 GLY A O 1
ATOM 710 N N . GLY A 1 85 ? -6.180 -0.581 10.807 1.00 96.50 85 GLY A N 1
ATOM 711 C CA . GLY A 1 85 ? -4.907 -1.153 10.373 1.00 96.50 85 GLY A CA 1
ATOM 712 C C . GLY A 1 85 ? -4.392 -0.544 9.066 1.00 96.50 85 GLY A C 1
ATOM 713 O O . GLY A 1 85 ? -5.175 -0.176 8.185 1.00 96.50 85 GLY A O 1
ATOM 714 N N . ILE A 1 86 ? -3.068 -0.453 8.932 1.00 97.62 86 ILE A N 1
ATOM 715 C CA . ILE A 1 86 ? -2.394 0.021 7.717 1.00 97.62 86 ILE A CA 1
ATOM 716 C C . ILE A 1 86 ? -1.904 -1.186 6.918 1.00 97.62 86 ILE A C 1
ATOM 718 O O . ILE A 1 86 ? -1.068 -1.947 7.399 1.00 97.62 86 ILE A O 1
ATOM 722 N N . LEU A 1 87 ? -2.420 -1.383 5.706 1.00 97.56 87 LEU A N 1
ATOM 723 C CA . LEU A 1 87 ? -2.042 -2.488 4.828 1.00 97.56 87 LEU A CA 1
ATOM 724 C C . LEU A 1 87 ? -1.204 -1.980 3.655 1.00 97.56 87 LEU A C 1
ATOM 726 O O . LEU A 1 87 ? -1.653 -1.123 2.897 1.00 97.56 87 LEU A O 1
ATOM 730 N N . ILE A 1 88 ? -0.023 -2.560 3.472 1.00 97.44 88 ILE A N 1
ATOM 731 C CA . ILE A 1 88 ? 0.779 -2.447 2.255 1.00 97.44 88 ILE A CA 1
ATOM 732 C C . ILE A 1 88 ? 0.646 -3.769 1.501 1.00 97.44 88 ILE A C 1
ATOM 734 O O . ILE A 1 88 ? 0.942 -4.822 2.061 1.00 97.44 88 ILE A O 1
ATOM 738 N N . ALA A 1 89 ? 0.222 -3.725 0.244 1.00 95.62 89 ALA A N 1
ATOM 739 C CA . ALA A 1 89 ? 0.108 -4.891 -0.619 1.00 95.62 89 ALA A CA 1
ATOM 740 C C . ALA A 1 89 ? 0.856 -4.652 -1.935 1.00 95.62 89 ALA A C 1
ATOM 742 O O . ALA A 1 89 ? 0.538 -3.710 -2.667 1.00 95.62 89 ALA A O 1
ATOM 743 N N . LEU A 1 90 ? 1.847 -5.499 -2.215 1.00 93.88 90 LEU A N 1
ATOM 744 C CA . LEU A 1 90 ? 2.725 -5.391 -3.379 1.00 93.88 90 LEU A CA 1
ATOM 745 C C . LEU A 1 90 ? 2.528 -6.540 -4.376 1.00 93.88 90 LEU A C 1
ATOM 747 O O . LEU A 1 90 ? 2.172 -7.657 -3.995 1.00 93.88 90 LEU A O 1
ATOM 751 N N . GLY A 1 91 ? 2.876 -6.284 -5.637 1.00 86.00 91 GLY A N 1
ATOM 752 C CA . GLY A 1 91 ? 3.035 -7.308 -6.667 1.00 86.00 91 GLY A CA 1
ATOM 753 C C . GLY A 1 91 ? 1.724 -7.797 -7.289 1.00 86.00 91 GLY A C 1
ATOM 754 O O . GLY A 1 91 ? 0.948 -7.022 -7.842 1.00 86.00 91 GLY A O 1
ATOM 755 N N . GLU A 1 92 ? 1.505 -9.111 -7.280 1.00 89.06 92 GLU A N 1
ATOM 756 C CA . GLU A 1 92 ? 0.446 -9.758 -8.066 1.00 89.06 92 GLU A CA 1
ATOM 757 C C . GLU A 1 92 ? -0.840 -10.030 -7.261 1.00 89.06 92 GLU A C 1
ATOM 759 O O . GLU A 1 92 ? -0.811 -10.414 -6.086 1.00 89.06 92 GLU A O 1
ATOM 764 N N . PHE A 1 93 ? -1.994 -9.890 -7.926 1.00 92.81 93 PHE A N 1
ATOM 765 C CA . PHE A 1 93 ? -3.327 -10.014 -7.315 1.00 92.81 93 PHE A CA 1
ATOM 766 C C . PHE A 1 93 ? -4.292 -10.893 -8.136 1.00 92.81 93 PHE A C 1
ATOM 768 O O . PHE A 1 93 ? -5.495 -10.632 -8.176 1.00 92.81 93 PHE A O 1
ATOM 775 N N . ASP A 1 94 ? -3.797 -11.932 -8.807 1.00 91.56 94 ASP A N 1
ATOM 776 C CA . ASP A 1 94 ? -4.558 -12.811 -9.717 1.00 91.56 94 ASP A CA 1
ATOM 777 C C . ASP A 1 94 ? -5.856 -13.372 -9.155 1.00 91.56 94 ASP A C 1
ATOM 779 O O . ASP A 1 94 ? -6.852 -13.486 -9.869 1.00 91.56 94 ASP A O 1
ATOM 783 N N . LEU A 1 95 ? -5.858 -13.734 -7.872 1.00 92.12 95 LEU A N 1
ATOM 784 C CA . LEU A 1 95 ? -7.041 -14.301 -7.228 1.00 92.12 95 LEU A CA 1
ATOM 785 C C . LEU A 1 95 ? -7.977 -13.234 -6.654 1.00 92.12 95 LEU A C 1
ATOM 787 O O . LEU A 1 95 ? -8.960 -13.581 -5.998 1.00 92.12 95 LEU A O 1
ATOM 791 N N . ASN A 1 96 ? -7.696 -11.947 -6.904 1.00 90.88 96 ASN A N 1
ATOM 792 C CA . ASN A 1 96 ? -8.444 -10.803 -6.376 1.00 90.88 96 ASN A CA 1
ATOM 793 C C . ASN A 1 96 ? -8.726 -10.984 -4.874 1.00 90.88 96 ASN A C 1
ATOM 795 O O . ASN A 1 96 ? -9.870 -10.953 -4.411 1.00 90.88 96 ASN A O 1
ATOM 799 N N . TRP A 1 97 ? -7.664 -11.297 -4.128 1.00 92.00 97 TRP A N 1
ATOM 800 C CA . TRP A 1 97 ? -7.711 -11.546 -2.687 1.00 92.00 97 TRP A CA 1
ATOM 801 C C . TRP A 1 97 ? -7.841 -10.254 -1.876 1.00 92.00 97 TRP A C 1
ATOM 803 O O . TRP A 1 97 ? -8.270 -10.292 -0.726 1.00 92.00 97 TRP A O 1
ATOM 813 N N . LEU A 1 98 ? -7.487 -9.115 -2.474 1.00 92.44 98 LEU A N 1
ATOM 814 C CA . LEU A 1 98 ? -7.627 -7.805 -1.860 1.00 92.44 98 LEU A CA 1
ATOM 815 C C . LEU A 1 98 ? -9.084 -7.313 -1.995 1.00 92.44 98 LEU A C 1
ATOM 817 O O . LEU A 1 98 ? -9.584 -7.223 -3.123 1.00 92.44 98 LEU A O 1
ATOM 821 N N . PRO A 1 99 ? -9.770 -6.957 -0.891 1.00 88.12 99 PRO A N 1
ATOM 822 C CA . PRO A 1 99 ? -11.169 -6.543 -0.937 1.00 88.12 99 PRO A CA 1
ATOM 823 C C . PRO A 1 99 ? -11.425 -5.352 -1.869 1.00 88.12 99 PRO A C 1
ATOM 825 O O . PRO A 1 99 ? -10.605 -4.437 -1.990 1.00 88.12 99 PRO A O 1
ATOM 828 N N . HIS A 1 100 ? -12.595 -5.353 -2.515 1.00 87.50 100 HIS A N 1
ATOM 829 C CA . HIS A 1 100 ? -13.074 -4.275 -3.400 1.00 87.50 100 HIS A CA 1
ATOM 830 C C . HIS A 1 100 ? -12.103 -3.884 -4.526 1.00 87.50 100 HIS A C 1
ATOM 832 O O . HIS A 1 100 ? -12.119 -2.749 -5.018 1.00 87.50 100 HIS A O 1
ATOM 838 N N . THR A 1 101 ? -11.256 -4.827 -4.931 1.00 88.88 101 THR A N 1
ATOM 839 C CA . THR A 1 101 ? -10.206 -4.612 -5.917 1.00 88.88 101 THR A CA 1
ATOM 840 C C . THR A 1 101 ? -10.343 -5.642 -7.029 1.00 88.88 101 THR A C 1
ATOM 842 O O . THR A 1 101 ? -10.531 -6.829 -6.774 1.00 88.88 101 THR A O 1
ATOM 845 N N . ARG A 1 102 ? -10.283 -5.182 -8.280 1.00 92.56 102 ARG A N 1
ATOM 846 C CA . ARG A 1 102 ? -10.108 -6.033 -9.454 1.00 92.56 102 ARG A CA 1
ATOM 847 C C . ARG A 1 102 ? -8.782 -5.708 -10.092 1.00 92.56 102 ARG A C 1
ATOM 849 O O . ARG A 1 102 ? -8.543 -4.562 -10.470 1.00 92.56 102 ARG A O 1
ATOM 856 N N . TYR A 1 103 ? -7.969 -6.731 -10.236 1.00 94.56 103 TYR A N 1
ATOM 857 C CA . TYR A 1 103 ? -6.671 -6.678 -10.867 1.00 94.56 103 TYR A CA 1
ATOM 858 C C . TYR A 1 103 ? -6.725 -7.389 -12.213 1.00 94.56 103 TYR A C 1
ATOM 860 O O . TYR A 1 103 ? -7.427 -8.388 -12.389 1.00 94.56 103 TYR A O 1
ATOM 868 N N . MET A 1 104 ? -5.983 -6.848 -13.170 1.00 94.44 104 MET A N 1
ATOM 869 C CA . MET A 1 104 ? -5.710 -7.505 -14.430 1.00 94.44 104 MET A CA 1
ATOM 870 C C . MET A 1 104 ? -4.205 -7.645 -14.595 1.00 94.44 104 MET A C 1
ATOM 872 O O . MET A 1 104 ? -3.473 -6.654 -14.565 1.00 94.44 104 MET A O 1
ATOM 876 N N . ARG A 1 105 ? -3.769 -8.893 -14.773 1.00 93.75 105 ARG A N 1
ATOM 877 C CA . ARG A 1 105 ? -2.373 -9.237 -15.015 1.00 93.75 105 ARG A CA 1
ATOM 878 C C . ARG A 1 105 ? -1.886 -8.632 -16.329 1.00 93.75 105 ARG A C 1
ATOM 880 O O . ARG A 1 105 ? -2.602 -8.632 -17.331 1.00 93.75 105 ARG A O 1
ATOM 887 N N . GLY A 1 106 ? -0.647 -8.164 -16.312 1.00 90.06 106 GLY A N 1
ATOM 888 C CA . GLY A 1 106 ? 0.084 -7.656 -17.466 1.00 90.06 106 GLY A CA 1
ATOM 889 C C . GLY A 1 106 ? 1.500 -7.265 -17.055 1.00 90.06 106 GLY A C 1
ATOM 890 O O . GLY A 1 106 ? 1.830 -7.357 -15.882 1.00 90.06 106 GLY A O 1
ATOM 891 N N . PHE A 1 107 ? 2.308 -6.817 -18.008 1.00 88.00 107 PHE A N 1
ATOM 892 C CA . PHE A 1 107 ? 3.581 -6.159 -17.723 1.00 88.00 107 PHE A CA 1
ATOM 893 C C . PHE A 1 107 ? 3.488 -4.735 -18.253 1.00 88.00 107 PHE A C 1
ATOM 895 O O . PHE A 1 107 ? 3.154 -4.524 -19.422 1.00 88.00 107 PHE A O 1
ATOM 902 N N . GLU A 1 108 ? 3.693 -3.761 -17.375 1.00 85.50 108 GLU A N 1
ATOM 903 C CA . GLU A 1 108 ? 3.532 -2.344 -17.681 1.00 85.50 108 GLU A CA 1
ATOM 904 C C . GLU A 1 108 ? 4.857 -1.634 -17.386 1.00 85.50 108 GLU A C 1
ATOM 906 O O . GLU A 1 108 ? 5.186 -1.383 -16.233 1.00 85.50 108 GLU A O 1
ATOM 911 N N . ASN A 1 109 ? 5.616 -1.305 -18.432 1.00 79.12 109 ASN A N 1
ATOM 912 C CA . ASN A 1 109 ? 6.875 -0.560 -18.291 1.00 79.12 109 ASN A CA 1
ATOM 913 C C . ASN A 1 109 ? 6.670 0.955 -18.459 1.00 79.12 109 ASN A C 1
ATOM 915 O O . ASN A 1 109 ? 7.411 1.755 -17.900 1.00 79.12 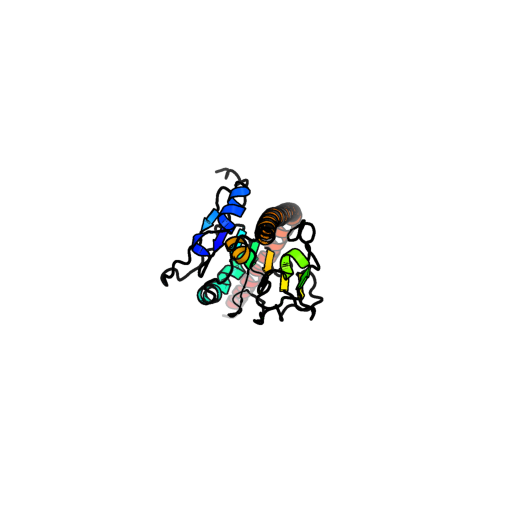109 ASN A O 1
ATOM 919 N N . ASP A 1 110 ? 5.605 1.369 -19.150 1.00 86.44 110 ASP A N 1
ATOM 920 C CA . ASP A 1 110 ? 5.255 2.780 -19.343 1.00 86.44 110 ASP A CA 1
ATOM 921 C C . ASP A 1 110 ? 4.415 3.312 -18.171 1.00 86.44 110 ASP A C 1
ATOM 923 O O . ASP A 1 110 ? 3.264 3.737 -18.336 1.00 86.44 110 ASP A O 1
ATOM 927 N N . ILE A 1 111 ? 4.970 3.243 -16.960 1.00 92.50 111 ILE A N 1
ATOM 928 C CA . ILE A 1 111 ? 4.332 3.781 -15.756 1.00 92.50 111 ILE A CA 1
ATOM 929 C C . ILE A 1 111 ? 4.649 5.267 -15.569 1.00 92.50 111 ILE A C 1
ATOM 931 O O . ILE A 1 111 ? 5.654 5.776 -16.053 1.00 92.50 111 ILE A O 1
ATOM 935 N N . ILE A 1 112 ? 3.781 5.987 -14.859 1.00 94.81 112 ILE A N 1
ATOM 936 C CA . ILE A 1 112 ? 3.897 7.421 -14.587 1.00 94.81 112 ILE A CA 1
ATOM 937 C C . ILE A 1 112 ? 3.518 7.676 -13.129 1.00 94.81 112 ILE A C 1
ATOM 939 O O . ILE A 1 112 ? 2.395 7.382 -12.717 1.00 94.81 112 ILE A O 1
ATOM 943 N N . ILE A 1 113 ? 4.429 8.279 -12.359 1.00 95.88 113 ILE A N 1
ATOM 944 C CA . ILE A 1 113 ? 4.155 8.723 -10.987 1.00 95.88 113 ILE A CA 1
ATOM 945 C C . ILE A 1 113 ? 3.288 9.988 -11.022 1.00 95.88 113 ILE A C 1
ATOM 947 O O . ILE A 1 113 ? 3.718 11.052 -11.483 1.00 95.88 113 ILE A O 1
ATOM 951 N N . THR A 1 114 ? 2.072 9.888 -10.491 1.00 94.25 114 THR A N 1
ATOM 952 C CA . THR A 1 114 ? 1.076 10.971 -10.463 1.00 94.25 114 THR A CA 1
ATOM 953 C C . THR A 1 114 ? 0.910 11.602 -9.081 1.00 94.25 114 THR A C 1
ATOM 955 O O . THR A 1 114 ? 0.453 12.740 -8.995 1.00 94.25 114 THR A O 1
ATOM 958 N N . GLY A 1 115 ? 1.314 10.916 -8.005 1.00 93.12 115 GLY A N 1
ATOM 959 C CA . GLY A 1 115 ? 1.105 11.360 -6.622 1.00 93.12 115 GLY A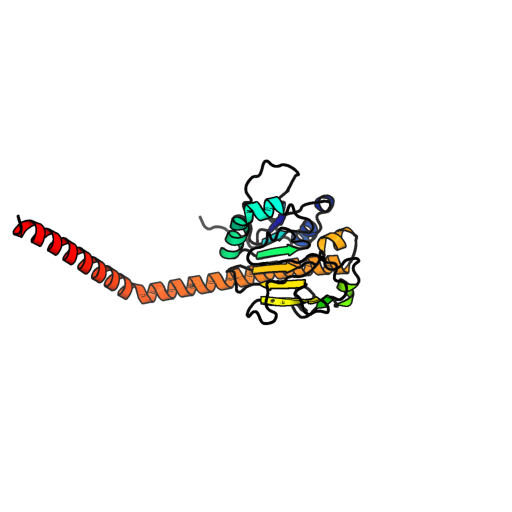 CA 1
ATOM 960 C C . GLY A 1 115 ? 2.148 10.824 -5.637 1.00 93.12 115 GLY A C 1
ATOM 961 O O . GLY A 1 115 ? 3.090 10.150 -6.036 1.00 93.12 115 GLY A O 1
ATOM 962 N N . ALA A 1 116 ? 1.993 11.157 -4.348 1.00 93.19 116 ALA A N 1
ATOM 963 C CA . ALA A 1 116 ? 2.878 10.720 -3.252 1.00 93.19 116 ALA A CA 1
ATOM 964 C C . ALA A 1 116 ? 4.384 11.015 -3.466 1.00 93.19 116 ALA A C 1
ATOM 966 O O . ALA A 1 116 ? 5.249 10.279 -2.988 1.00 93.19 116 ALA A O 1
ATOM 967 N N . LYS A 1 117 ? 4.698 12.110 -4.175 1.00 92.38 117 LYS A N 1
ATOM 968 C CA . LYS A 1 117 ? 6.073 12.506 -4.534 1.00 92.38 117 LYS A CA 1
ATOM 969 C C . LYS A 1 117 ? 6.944 12.860 -3.332 1.00 92.38 117 LYS A C 1
ATOM 971 O O . LYS A 1 117 ? 8.139 12.613 -3.368 1.00 92.38 117 LYS A O 1
ATOM 976 N N . ASP A 1 118 ? 6.345 13.385 -2.268 1.00 90.44 118 ASP A N 1
ATOM 977 C CA . ASP A 1 118 ? 7.069 13.781 -1.053 1.00 90.44 118 ASP A CA 1
ATOM 978 C C . ASP A 1 118 ? 7.091 12.681 0.024 1.00 90.44 118 ASP A C 1
ATOM 980 O O . ASP A 1 118 ? 7.686 12.868 1.086 1.00 90.44 118 ASP A O 1
ATOM 984 N N . THR A 1 119 ? 6.456 11.532 -0.244 1.00 94.31 119 THR A N 1
ATOM 985 C CA . THR A 1 119 ? 6.385 10.378 0.664 1.00 94.31 119 THR A CA 1
ATOM 986 C C . THR A 1 119 ? 6.935 9.125 -0.017 1.00 94.31 119 THR A C 1
ATOM 988 O O . THR A 1 119 ? 8.148 8.947 -0.052 1.00 94.31 119 THR A O 1
ATOM 991 N N . ILE A 1 120 ? 6.082 8.285 -0.609 1.00 96.62 120 ILE A N 1
ATOM 992 C CA . ILE A 1 120 ? 6.442 6.989 -1.217 1.00 96.62 120 ILE A CA 1
ATOM 993 C C . ILE A 1 120 ? 7.506 7.148 -2.315 1.00 96.62 120 ILE A C 1
ATOM 995 O O . ILE A 1 120 ? 8.456 6.369 -2.383 1.00 96.62 120 ILE A O 1
ATOM 999 N N . PHE A 1 121 ? 7.387 8.185 -3.145 1.00 96.94 121 PHE A N 1
ATOM 1000 C CA . PHE A 1 121 ? 8.304 8.444 -4.260 1.00 96.94 121 PHE A CA 1
ATOM 1001 C C . PHE A 1 121 ? 9.321 9.549 -3.960 1.00 96.94 121 PHE A C 1
ATOM 1003 O O . PHE A 1 121 ? 9.882 10.149 -4.876 1.00 96.94 121 PHE A O 1
ATOM 1010 N N . LYS A 1 122 ? 9.580 9.832 -2.679 1.00 97.31 122 LYS A N 1
ATOM 1011 C CA . LYS A 1 122 ? 10.550 10.850 -2.279 1.00 97.31 122 LYS A CA 1
ATOM 1012 C C . LYS A 1 122 ? 11.928 10.540 -2.857 1.00 97.31 122 LYS A C 1
ATOM 1014 O O . LYS A 1 122 ? 12.489 9.476 -2.604 1.00 97.31 122 LYS A O 1
ATOM 1019 N N . ASN A 1 123 ? 12.475 11.505 -3.597 1.00 97.38 123 ASN A N 1
ATOM 1020 C CA . ASN A 1 123 ? 13.747 11.394 -4.320 1.00 97.38 123 ASN A CA 1
ATOM 1021 C C . ASN A 1 123 ? 13.776 10.289 -5.394 1.00 97.38 123 ASN A C 1
ATOM 1023 O O . ASN A 1 123 ? 14.854 9.820 -5.751 1.00 97.38 123 ASN A O 1
ATOM 1027 N N . LEU A 1 124 ? 12.613 9.885 -5.911 1.00 96.62 124 LEU A N 1
ATOM 1028 C CA . LEU A 1 124 ? 12.484 8.971 -7.041 1.00 96.62 124 LEU A CA 1
ATOM 1029 C C . LEU A 1 124 ? 11.751 9.671 -8.184 1.00 96.62 124 LEU A C 1
ATOM 1031 O O . LEU A 1 124 ? 10.731 10.338 -7.999 1.00 96.62 124 LEU A O 1
ATOM 1035 N N . THR A 1 125 ? 12.275 9.512 -9.389 1.00 96.12 125 THR A N 1
ATOM 1036 C CA . THR A 1 125 ? 11.614 9.902 -10.631 1.00 96.12 125 THR A CA 1
ATOM 1037 C C . THR A 1 125 ? 10.824 8.728 -11.199 1.00 96.12 125 THR A C 1
ATOM 1039 O O . THR A 1 125 ? 11.031 7.578 -10.819 1.00 96.12 125 THR A O 1
ATOM 1042 N N . THR A 1 126 ? 9.938 8.996 -12.161 1.00 94.75 126 THR A N 1
ATOM 1043 C CA . THR A 1 126 ? 9.265 7.926 -12.913 1.00 94.75 126 THR A CA 1
ATOM 1044 C C . THR A 1 126 ? 10.278 6.963 -13.529 1.00 94.75 126 THR A C 1
ATOM 1046 O O . THR A 1 126 ? 10.093 5.756 -13.441 1.00 94.75 126 THR A O 1
ATOM 1049 N N . LYS A 1 127 ? 11.374 7.501 -14.084 1.00 93.94 127 LYS A N 1
ATOM 1050 C CA . LYS A 1 127 ? 12.426 6.713 -14.727 1.00 93.94 127 LYS A CA 1
ATOM 1051 C C . LYS A 1 127 ? 13.109 5.751 -13.754 1.00 93.94 127 LYS A C 1
ATOM 1053 O O . LYS A 1 127 ? 13.371 4.611 -14.116 1.00 93.94 127 LYS A O 1
ATOM 1058 N N . ASP A 1 128 ? 13.332 6.186 -12.513 1.00 94.88 128 ASP A N 1
ATOM 1059 C CA . ASP A 1 128 ? 13.973 5.358 -11.485 1.00 94.88 128 ASP A CA 1
ATOM 1060 C C . ASP A 1 128 ? 13.185 4.093 -11.142 1.00 94.88 128 ASP A C 1
ATOM 1062 O O . ASP A 1 128 ? 13.782 3.183 -10.567 1.00 94.88 128 ASP A O 1
ATOM 1066 N N . VAL A 1 129 ? 11.883 4.060 -11.458 1.00 92.75 129 VAL A N 1
ATOM 1067 C CA . VAL A 1 129 ? 10.962 2.940 -11.211 1.00 92.75 129 VAL A CA 1
ATOM 1068 C C . VAL A 1 129 ? 10.620 2.200 -12.510 1.00 92.75 129 VAL A C 1
ATOM 1070 O O . VAL A 1 129 ? 10.636 0.977 -12.527 1.00 92.75 129 VAL A O 1
ATOM 1073 N N . SER A 1 130 ? 10.361 2.913 -13.612 1.00 90.38 130 SER A N 1
ATOM 1074 C CA . SER A 1 130 ? 9.992 2.309 -14.905 1.00 90.38 130 SER A CA 1
ATOM 1075 C C . SER A 1 130 ? 11.129 1.540 -15.581 1.00 90.38 130 SER A C 1
ATOM 1077 O O . SER A 1 130 ? 10.876 0.713 -16.447 1.00 90.38 130 SER A O 1
ATOM 1079 N N . ASP A 1 131 ? 12.383 1.836 -15.228 1.00 89.94 131 ASP A N 1
ATOM 1080 C CA . ASP A 1 131 ? 13.560 1.138 -15.761 1.00 89.94 131 ASP A CA 1
ATOM 1081 C C . ASP A 1 131 ? 13.792 -0.239 -15.109 1.00 89.94 131 ASP A C 1
ATOM 1083 O O . ASP A 1 131 ? 14.752 -0.930 -15.459 1.00 89.94 131 ASP A O 1
ATOM 1087 N N . TRP A 1 132 ? 12.973 -0.637 -14.131 1.00 89.81 132 TRP A N 1
ATOM 1088 C CA . TRP A 1 132 ? 13.044 -1.987 -13.581 1.00 89.81 132 TRP A CA 1
ATOM 1089 C C . TRP A 1 132 ? 12.495 -2.973 -14.610 1.00 89.81 132 TRP A C 1
ATOM 1091 O O . TRP A 1 132 ? 11.450 -2.729 -15.212 1.00 89.81 132 TRP A O 1
ATOM 1101 N N . ASP A 1 133 ? 13.207 -4.079 -14.815 1.00 81.00 133 ASP A N 1
ATOM 1102 C CA . ASP A 1 133 ? 12.737 -5.159 -15.682 1.00 81.00 133 ASP A CA 1
ATOM 1103 C C . ASP A 1 133 ? 11.416 -5.703 -15.124 1.00 81.00 133 ASP A C 1
ATOM 1105 O O . ASP A 1 133 ? 11.385 -6.150 -13.980 1.00 81.00 133 ASP A O 1
ATOM 1109 N N . ASP A 1 134 ? 10.333 -5.594 -15.896 1.00 84.31 134 ASP A N 1
ATOM 1110 C CA . ASP A 1 134 ? 8.963 -5.902 -15.465 1.00 84.31 134 ASP A CA 1
ATOM 1111 C C . ASP A 1 134 ? 8.486 -5.106 -14.226 1.00 84.31 134 ASP A C 1
ATOM 1113 O O . ASP A 1 134 ? 7.834 -5.646 -13.335 1.00 84.31 134 ASP A O 1
ATOM 1117 N N . SER A 1 135 ? 8.761 -3.792 -14.199 1.00 83.12 135 SER A N 1
ATOM 1118 C CA . SER A 1 135 ? 8.505 -2.895 -13.050 1.00 83.12 135 SER A CA 1
ATOM 1119 C C . SER A 1 135 ? 7.101 -2.959 -12.432 1.00 83.12 135 SER A C 1
ATOM 1121 O O . SER A 1 135 ? 6.945 -2.713 -11.237 1.00 83.12 135 SER A O 1
ATOM 1123 N N . ALA A 1 136 ? 6.066 -3.238 -13.227 1.00 92.31 136 ALA A N 1
ATOM 1124 C CA . ALA A 1 136 ? 4.697 -3.376 -12.754 1.00 92.31 136 ALA A CA 1
ATOM 1125 C C . ALA A 1 136 ? 4.019 -4.593 -13.381 1.00 92.31 136 ALA A C 1
ATOM 1127 O O . ALA A 1 136 ? 3.892 -4.708 -14.603 1.00 92.31 136 ALA A O 1
ATOM 1128 N N . HIS A 1 137 ? 3.472 -5.451 -12.524 1.00 93.06 137 HIS A N 1
ATOM 1129 C CA . HIS A 1 137 ? 2.870 -6.732 -12.896 1.00 93.06 137 HIS A CA 1
ATOM 1130 C C . HIS A 1 137 ? 1.380 -6.613 -13.226 1.00 93.06 137 HIS A C 1
ATOM 1132 O O . HIS A 1 137 ? 0.609 -7.533 -12.980 1.00 93.06 137 HIS A O 1
ATOM 1138 N N . GLY A 1 138 ? 0.926 -5.484 -13.770 1.00 94.12 138 GLY A N 1
ATOM 1139 C CA . GLY A 1 138 ? -0.454 -5.289 -14.225 1.00 94.12 138 GLY A CA 1
ATOM 1140 C C . GLY A 1 138 ? -1.083 -4.023 -13.660 1.00 94.12 138 GLY A C 1
ATOM 1141 O O . GLY A 1 138 ? -0.382 -3.078 -13.300 1.00 94.12 138 GLY A O 1
ATOM 1142 N N . TYR A 1 139 ? -2.413 -3.983 -13.587 1.00 94.94 139 TYR A N 1
ATOM 1143 C CA . TYR A 1 139 ? -3.141 -2.793 -13.140 1.00 94.94 139 TYR A CA 1
ATOM 1144 C C . TYR A 1 139 ? -4.514 -3.108 -12.542 1.00 94.94 139 TYR A C 1
ATOM 1146 O O . TYR A 1 139 ? -5.096 -4.173 -12.754 1.00 94.94 139 TYR A O 1
ATOM 1154 N N . PHE A 1 140 ? -5.061 -2.142 -11.808 1.00 94.69 140 PHE A N 1
ATOM 1155 C CA . PHE A 1 140 ? -6.375 -2.218 -11.186 1.00 94.69 140 PHE A CA 1
ATOM 1156 C C . PHE A 1 140 ? -7.460 -1.633 -12.098 1.00 94.69 140 PHE A C 1
ATOM 1158 O O . PHE A 1 140 ? -7.323 -0.534 -12.635 1.00 94.69 140 PHE A O 1
ATOM 1165 N N . THR A 1 141 ? -8.561 -2.371 -12.257 1.00 91.25 141 THR A N 1
ATOM 1166 C CA . THR A 1 141 ? -9.681 -2.036 -13.159 1.00 91.25 141 THR A CA 1
ATOM 1167 C C . THR A 1 141 ? -10.958 -1.632 -12.428 1.00 91.25 141 THR A C 1
ATOM 1169 O O . THR A 1 141 ? -11.855 -1.054 -13.033 1.00 91.25 141 THR A O 1
ATOM 1172 N N . SER A 1 142 ? -11.071 -1.926 -11.130 1.00 84.31 142 SER A N 1
ATOM 1173 C CA . SER A 1 142 ? -12.273 -1.612 -10.342 1.00 84.31 142 SER A CA 1
ATOM 1174 C C . SER A 1 142 ? -12.289 -0.210 -9.745 1.00 84.31 142 SER A C 1
ATOM 1176 O O . SER A 1 142 ? -13.251 0.123 -9.058 1.00 84.31 142 SER A O 1
ATOM 1178 N N . ILE A 1 143 ? -11.231 0.579 -9.934 1.00 81.94 143 ILE A N 1
ATOM 1179 C CA . ILE A 1 143 ? -11.120 1.926 -9.373 1.00 81.94 143 ILE A CA 1
ATOM 1180 C C . ILE A 1 143 ? -11.377 2.924 -10.503 1.00 81.94 143 ILE A C 1
ATOM 1182 O O . ILE A 1 143 ? -10.563 3.010 -11.426 1.00 81.94 143 ILE A O 1
ATOM 1186 N N . PRO A 1 144 ? -12.504 3.657 -10.465 1.00 75.31 144 PRO A N 1
ATOM 1187 C CA . PRO A 1 144 ? -12.755 4.739 -11.405 1.00 75.31 144 PRO A CA 1
ATOM 1188 C C . PRO A 1 144 ? -11.639 5.797 -11.335 1.00 75.31 144 PRO A C 1
ATOM 1190 O O . PRO A 1 144 ? -11.207 6.117 -10.228 1.00 75.31 144 PRO A O 1
ATOM 1193 N N . PRO A 1 145 ? -11.199 6.381 -12.468 1.00 69.62 145 PRO A N 1
ATOM 1194 C CA . PRO A 1 145 ? -10.189 7.452 -12.505 1.00 69.62 145 PRO A CA 1
ATOM 1195 C C . PRO A 1 145 ? -10.499 8.686 -11.646 1.00 69.62 145 PRO A C 1
ATOM 1197 O O . PRO A 1 145 ? -9.603 9.462 -11.329 1.00 69.62 145 PRO A O 1
ATOM 1200 N N . ASP A 1 146 ? -11.766 8.889 -11.298 1.00 70.62 146 ASP A N 1
ATOM 1201 C CA . ASP A 1 146 ? -12.298 10.015 -10.534 1.00 70.62 146 ASP A CA 1
ATOM 1202 C C . ASP A 1 146 ? -12.810 9.608 -9.142 1.00 70.62 146 ASP A C 1
ATOM 1204 O O . ASP A 1 146 ? -13.525 10.378 -8.492 1.00 70.62 146 ASP A O 1
ATOM 1208 N N . ALA A 1 147 ? -12.445 8.411 -8.667 1.00 74.94 147 ALA A N 1
ATOM 1209 C CA . ALA A 1 147 ? -12.802 7.947 -7.335 1.00 74.94 147 ALA A CA 1
ATOM 1210 C C . ALA A 1 147 ? -12.306 8.939 -6.271 1.00 74.94 147 ALA A C 1
ATOM 1212 O O . ALA A 1 147 ? -11.104 9.113 -6.055 1.00 74.94 147 ALA A O 1
ATOM 1213 N N . LYS A 1 148 ? -13.252 9.604 -5.600 1.00 74.06 148 LYS A N 1
ATOM 1214 C CA . LYS A 1 148 ? -12.945 10.499 -4.482 1.00 74.06 148 LYS A CA 1
ATOM 1215 C C . LYS A 1 148 ? -12.317 9.688 -3.339 1.00 74.06 148 LYS A C 1
ATOM 1217 O O . LYS A 1 148 ? -12.645 8.518 -3.161 1.00 74.06 148 LYS A O 1
ATOM 1222 N N . GLY A 1 149 ? -11.312 10.297 -2.701 1.00 74.38 149 GLY A N 1
ATOM 1223 C CA . GLY A 1 149 ? -10.524 9.741 -1.589 1.00 74.38 149 GLY A CA 1
ATOM 1224 C C . GLY A 1 149 ? -9.738 8.460 -1.864 1.00 74.38 149 GLY A C 1
ATOM 1225 O O . GLY A 1 149 ? -9.154 7.898 -0.941 1.00 74.38 149 GLY A O 1
ATOM 1226 N N . ILE A 1 150 ? -9.634 8.037 -3.126 1.00 86.62 150 ILE A N 1
ATOM 1227 C CA . ILE A 1 150 ? -8.622 7.073 -3.558 1.00 86.62 150 ILE A CA 1
ATOM 1228 C C . ILE A 1 150 ? -7.545 7.845 -4.317 1.00 86.62 150 ILE A C 1
ATOM 1230 O O . ILE A 1 150 ? -7.742 8.298 -5.445 1.00 86.62 150 ILE A O 1
ATOM 1234 N N . ALA A 1 151 ? -6.387 8.019 -3.687 1.00 87.31 151 ALA A N 1
ATOM 1235 C CA . ALA A 1 151 ? -5.276 8.729 -4.296 1.00 87.31 151 ALA A CA 1
ATOM 1236 C C . ALA A 1 151 ? -4.599 7.839 -5.345 1.00 87.31 151 ALA A C 1
ATOM 1238 O O . ALA A 1 151 ? -3.964 6.836 -5.019 1.00 87.31 151 ALA A O 1
ATOM 1239 N N . GLN A 1 152 ? -4.709 8.235 -6.613 1.00 87.94 152 GLN A N 1
ATOM 1240 C CA . GLN A 1 152 ? -3.946 7.653 -7.711 1.00 87.94 152 GLN A CA 1
ATOM 1241 C C . GLN A 1 152 ? -2.487 8.110 -7.625 1.00 87.94 152 GLN A C 1
ATOM 1243 O O . GLN A 1 152 ? -2.193 9.290 -7.837 1.00 87.94 152 GLN A O 1
ATOM 1248 N N . ILE A 1 153 ? -1.567 7.193 -7.324 1.00 94.12 153 ILE A N 1
ATOM 1249 C CA . ILE A 1 153 ? -0.151 7.548 -7.137 1.00 94.12 153 ILE A CA 1
ATOM 1250 C C . ILE A 1 153 ? 0.737 7.086 -8.295 1.00 94.12 153 ILE A C 1
ATOM 1252 O O . ILE A 1 153 ? 1.734 7.753 -8.570 1.00 94.12 153 ILE A O 1
ATOM 1256 N N . VAL A 1 154 ? 0.350 6.024 -9.014 1.00 95.12 154 VAL A N 1
ATOM 1257 C CA . VAL A 1 154 ? 0.991 5.595 -10.268 1.00 95.12 154 VAL A CA 1
ATOM 1258 C C . VAL A 1 154 ? -0.058 5.110 -11.263 1.00 95.12 154 VAL A C 1
ATOM 1260 O O . VAL A 1 154 ? -0.990 4.389 -10.888 1.00 95.12 154 VAL A O 1
ATOM 1263 N N . VAL A 1 155 ? 0.129 5.451 -12.537 1.00 94.50 155 VAL A N 1
ATOM 1264 C CA . VAL A 1 155 ? -0.666 4.940 -13.663 1.00 94.50 155 VAL A CA 1
ATOM 1265 C C . VAL A 1 155 ? 0.196 4.344 -14.760 1.00 94.50 155 VAL A C 1
ATOM 1267 O O . VAL A 1 155 ? 1.366 4.685 -14.851 1.00 94.50 155 VAL A O 1
ATOM 1270 N N . ASN A 1 156 ? -0.384 3.519 -15.629 1.00 92.69 156 ASN A N 1
ATOM 1271 C CA . ASN A 1 156 ? 0.244 3.162 -16.905 1.00 92.69 156 ASN A CA 1
ATOM 1272 C C . ASN A 1 156 ? -0.084 4.188 -18.011 1.00 92.69 156 ASN A C 1
ATOM 1274 O O . ASN A 1 156 ? -0.900 5.096 -17.819 1.00 92.69 156 ASN A O 1
ATOM 1278 N N . GLY A 1 157 ? 0.476 4.007 -19.211 1.00 89.62 157 GLY A N 1
ATOM 1279 C CA . GLY A 1 157 ? 0.208 4.858 -20.381 1.00 89.62 157 GLY A CA 1
ATOM 1280 C C . GLY A 1 157 ? -1.271 4.944 -20.800 1.00 89.62 157 GLY A C 1
ATOM 1281 O O . GLY A 1 157 ? -1.671 5.884 -21.487 1.00 89.62 157 GLY A O 1
ATOM 1282 N N . ARG A 1 158 ? -2.115 4.009 -20.340 1.00 89.94 158 ARG A N 1
ATOM 1283 C CA . ARG A 1 158 ? -3.578 4.004 -20.537 1.00 89.94 158 ARG A CA 1
ATOM 1284 C C . ARG A 1 158 ? -4.360 4.659 -19.392 1.00 89.94 158 ARG A C 1
ATOM 1286 O O . ARG A 1 158 ? -5.587 4.654 -19.422 1.00 89.94 158 ARG A O 1
ATOM 1293 N N . LYS A 1 159 ? -3.673 5.261 -18.416 1.00 89.75 159 LYS A N 1
ATOM 1294 C CA . LYS A 1 159 ? -4.242 5.882 -17.206 1.00 89.75 159 LYS A CA 1
ATOM 1295 C C . LYS A 1 159 ? -4.956 4.905 -16.265 1.00 89.75 159 LYS A C 1
ATOM 1297 O O . LYS A 1 159 ? -5.746 5.331 -15.424 1.00 89.75 159 LYS A O 1
ATOM 1302 N N . HIS A 1 160 ? -4.686 3.607 -16.382 1.00 91.50 160 HIS A N 1
ATOM 1303 C CA . HIS A 1 160 ? -5.135 2.637 -15.389 1.00 91.50 160 HIS A CA 1
ATOM 1304 C C . HIS A 1 160 ? -4.254 2.717 -14.146 1.00 91.50 160 HIS A C 1
ATOM 1306 O O . HIS A 1 160 ? -3.064 3.009 -14.243 1.00 91.50 160 HIS A O 1
ATOM 1312 N N . TYR A 1 161 ? -4.837 2.438 -12.983 1.00 94.50 161 TYR A N 1
ATOM 1313 C CA . TYR A 1 161 ? -4.126 2.472 -11.711 1.00 94.50 161 TYR A CA 1
ATOM 1314 C C . TYR A 1 161 ? -3.110 1.335 -11.639 1.00 94.50 161 TYR A C 1
ATOM 1316 O O . TYR A 1 161 ? -3.482 0.167 -11.679 1.00 94.50 161 TYR A O 1
ATOM 1324 N N . VAL A 1 162 ? -1.842 1.685 -11.470 1.00 95.88 162 VAL A N 1
ATOM 1325 C CA . VAL A 1 162 ? -0.749 0.750 -11.154 1.00 95.88 162 VAL A CA 1
ATOM 1326 C C . VAL A 1 162 ? -0.504 0.735 -9.646 1.00 95.88 162 VAL A C 1
ATOM 1328 O O . VAL A 1 162 ? -0.217 -0.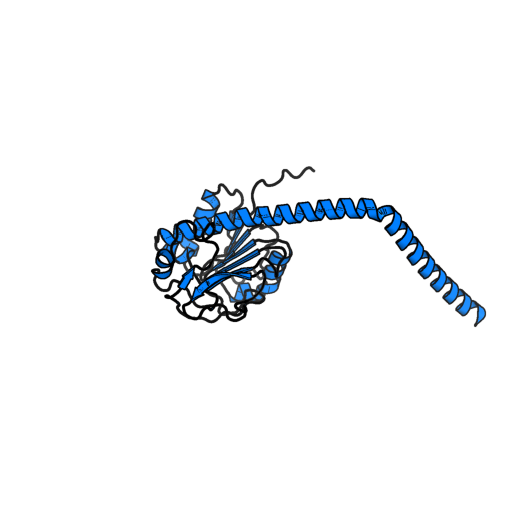307 -9.064 1.00 95.88 162 VAL A O 1
ATOM 1331 N N . ALA A 1 163 ? -0.691 1.883 -8.990 1.00 96.31 163 ALA A N 1
ATOM 1332 C CA . ALA A 1 163 ? -0.645 1.997 -7.541 1.00 96.31 163 ALA A CA 1
ATOM 1333 C C . ALA A 1 163 ? -1.632 3.049 -7.022 1.00 96.31 163 ALA A C 1
ATOM 1335 O O . ALA A 1 163 ? -1.840 4.096 -7.649 1.00 96.31 163 ALA A O 1
ATOM 1336 N N . TYR A 1 164 ? -2.216 2.786 -5.854 1.00 96.25 164 TYR A N 1
ATOM 1337 C CA . TYR A 1 164 ? -3.139 3.697 -5.183 1.00 96.25 164 TYR A CA 1
ATOM 1338 C C . TYR A 1 164 ? -3.046 3.622 -3.661 1.00 96.25 164 TYR A C 1
ATOM 1340 O O . TYR A 1 164 ? -2.663 2.598 -3.092 1.00 96.25 164 TYR A O 1
ATOM 1348 N N . ILE A 1 165 ? -3.452 4.717 -3.017 1.00 95.56 165 ILE A N 1
ATOM 1349 C CA . ILE A 1 165 ? -3.753 4.761 -1.586 1.00 95.56 165 ILE A CA 1
ATOM 1350 C C . ILE A 1 165 ? -5.258 4.921 -1.423 1.00 95.56 165 ILE A C 1
ATOM 1352 O O . ILE A 1 165 ? -5.868 5.781 -2.054 1.00 95.56 165 ILE A O 1
ATOM 1356 N N . ASP A 1 166 ? -5.846 4.119 -0.552 1.00 94.12 166 ASP A N 1
ATOM 1357 C CA . ASP A 1 166 ? -7.252 4.173 -0.196 1.00 94.12 166 ASP A CA 1
ATOM 1358 C C . ASP A 1 166 ? -7.404 4.306 1.317 1.00 94.12 166 ASP A C 1
ATOM 1360 O O . ASP A 1 166 ? -7.110 3.386 2.086 1.00 94.12 166 ASP A O 1
ATOM 1364 N N . ASN A 1 167 ? -7.851 5.487 1.724 1.00 90.62 167 ASN A N 1
ATOM 1365 C CA . ASN A 1 167 ? -8.158 5.847 3.103 1.00 90.62 167 ASN A CA 1
ATOM 1366 C C . ASN A 1 167 ? -9.610 6.335 3.252 1.00 90.62 167 ASN A C 1
ATOM 1368 O O . ASN A 1 167 ? -9.956 6.916 4.280 1.00 90.62 167 ASN A O 1
ATOM 1372 N N . GLU A 1 168 ? -10.448 6.107 2.231 1.00 88.75 168 GLU A N 1
ATOM 1373 C CA . GLU A 1 168 ? -11.867 6.474 2.243 1.00 88.75 168 GLU A CA 1
ATOM 1374 C C . GLU A 1 168 ? -12.755 5.255 2.507 1.00 88.75 168 GLU A C 1
ATOM 1376 O O . GLU A 1 168 ? -13.696 5.336 3.298 1.00 88.75 168 GLU A O 1
ATOM 1381 N N . ARG A 1 169 ? -12.450 4.096 1.903 1.00 89.62 169 ARG A N 1
ATOM 1382 C CA . ARG A 1 169 ? -13.275 2.885 2.075 1.00 89.62 169 ARG A CA 1
ATOM 1383 C C . ARG A 1 169 ? -13.079 2.203 3.431 1.00 89.62 169 ARG A C 1
ATOM 1385 O O . ARG A 1 169 ? -13.874 1.337 3.795 1.00 89.62 169 ARG A O 1
ATOM 1392 N N . TYR A 1 170 ? -12.042 2.581 4.174 1.00 91.50 170 TYR A N 1
ATOM 1393 C CA . TYR A 1 170 ? -11.644 1.944 5.426 1.00 91.50 170 TYR A CA 1
ATOM 1394 C C . TYR A 1 170 ? -11.344 2.982 6.508 1.00 91.50 170 TYR A C 1
ATOM 1396 O O . TYR A 1 170 ? -10.955 4.106 6.216 1.00 91.50 170 TYR A O 1
ATOM 1404 N N . VAL A 1 171 ? -11.484 2.583 7.777 1.00 93.12 171 VAL A N 1
ATOM 1405 C CA . VAL A 1 171 ? -10.990 3.382 8.917 1.00 93.12 171 VAL A CA 1
ATOM 1406 C C . VAL A 1 171 ? -9.460 3.446 8.897 1.00 93.12 171 VAL A C 1
ATOM 1408 O O . VAL A 1 171 ? -8.869 4.460 9.266 1.00 93.12 171 VAL A O 1
ATOM 1411 N N . GLY A 1 172 ? -8.834 2.338 8.496 1.00 95.12 172 GLY A N 1
ATOM 1412 C CA . GLY A 1 172 ? -7.404 2.219 8.265 1.00 95.12 172 GLY A CA 1
ATOM 1413 C C . GLY A 1 172 ? -6.984 2.782 6.915 1.00 95.12 172 GLY A C 1
ATOM 1414 O O . GLY A 1 172 ? -7.606 3.692 6.366 1.00 95.12 172 GLY A O 1
ATOM 1415 N N . SER A 1 173 ? -5.893 2.261 6.366 1.00 96.19 173 SER A N 1
ATOM 1416 C CA . SER A 1 173 ? -5.398 2.713 5.064 1.00 96.19 173 SER A CA 1
ATOM 1417 C C . SER A 1 173 ? -4.784 1.566 4.287 1.00 96.19 173 SER A C 1
ATOM 1419 O O . SER A 1 173 ? -4.109 0.707 4.850 1.00 96.19 173 SER A O 1
ATOM 1421 N N . LEU A 1 174 ? -5.038 1.559 2.986 1.00 96.88 174 LEU A N 1
ATOM 1422 C CA . LEU A 1 174 ? -4.543 0.565 2.050 1.00 96.88 174 LEU A CA 1
ATOM 1423 C C . LEU A 1 174 ? -3.625 1.247 1.041 1.00 96.88 174 LEU A C 1
ATOM 1425 O O . LEU A 1 174 ? -4.075 2.111 0.298 1.00 96.88 174 LEU A O 1
ATOM 1429 N N . LEU A 1 175 ? -2.370 0.819 0.979 1.00 97.56 175 LEU A N 1
ATOM 1430 C CA . LEU A 1 175 ? -1.491 1.032 -0.162 1.00 97.56 175 LEU A CA 1
ATOM 1431 C C . LEU A 1 175 ? -1.452 -0.257 -0.974 1.00 97.56 175 LEU A C 1
ATOM 1433 O O . LEU A 1 175 ? -0.985 -1.283 -0.483 1.00 97.56 175 LEU A O 1
ATOM 1437 N N . ALA A 1 176 ? -1.919 -0.197 -2.213 1.00 96.94 176 ALA A N 1
ATOM 1438 C CA . ALA A 1 176 ? -1.841 -1.312 -3.143 1.00 96.94 176 ALA A CA 1
ATOM 1439 C C . ALA A 1 176 ? -1.059 -0.885 -4.381 1.00 96.94 176 ALA A C 1
ATOM 1441 O O . ALA A 1 176 ? -1.340 0.164 -4.967 1.00 96.94 176 ALA A O 1
ATOM 1442 N N . MET A 1 177 ? -0.083 -1.694 -4.780 1.00 96.50 177 MET A N 1
ATOM 1443 C CA . MET A 1 177 ? 0.699 -1.466 -5.990 1.00 96.50 177 MET A CA 1
ATOM 1444 C C . MET A 1 177 ? 1.026 -2.777 -6.685 1.00 96.50 177 MET A C 1
ATOM 1446 O O . MET A 1 177 ? 1.339 -3.766 -6.032 1.00 96.50 177 MET A O 1
ATOM 1450 N N . THR A 1 178 ? 0.982 -2.764 -8.014 1.00 95.38 178 THR A N 1
ATOM 1451 C CA . THR A 1 178 ? 1.437 -3.895 -8.835 1.00 95.38 178 THR A CA 1
ATOM 1452 C C . THR A 1 178 ? 2.949 -3.898 -9.061 1.00 95.38 178 THR A C 1
ATOM 1454 O O . THR A 1 178 ? 3.480 -4.812 -9.681 1.00 95.38 178 THR A O 1
ATOM 1457 N N . ILE A 1 179 ? 3.628 -2.881 -8.529 1.00 94.62 179 ILE A N 1
ATOM 1458 C CA . ILE A 1 179 ? 5.081 -2.739 -8.469 1.00 94.62 179 ILE A CA 1
ATOM 1459 C C . ILE A 1 179 ? 5.604 -3.570 -7.287 1.00 94.62 179 ILE A C 1
ATOM 1461 O O . ILE A 1 179 ? 4.974 -3.621 -6.228 1.00 94.62 179 ILE A O 1
ATOM 1465 N N . ASP A 1 180 ? 6.760 -4.200 -7.446 1.00 91.56 180 ASP A N 1
ATOM 1466 C CA . ASP A 1 180 ? 7.404 -5.107 -6.490 1.00 91.56 180 ASP A CA 1
ATOM 1467 C C . ASP A 1 180 ? 8.789 -4.595 -6.036 1.00 91.56 180 ASP A C 1
ATOM 1469 O O . ASP A 1 180 ? 9.828 -5.231 -6.255 1.00 91.56 180 ASP A O 1
ATOM 1473 N N . PRO A 1 181 ? 8.849 -3.435 -5.345 1.00 93.25 181 PRO A N 1
ATOM 1474 C CA . PRO A 1 181 ? 10.115 -2.873 -4.873 1.00 93.25 181 PRO A CA 1
ATOM 1475 C C . PRO A 1 181 ? 10.874 -3.816 -3.928 1.00 93.25 181 PRO A C 1
ATOM 1477 O O . PRO A 1 181 ? 12.093 -3.713 -3.805 1.00 93.25 181 PRO A O 1
ATOM 1480 N N . ASP A 1 182 ? 10.199 -4.752 -3.263 1.00 91.00 182 ASP A N 1
ATOM 1481 C CA . ASP A 1 182 ? 10.833 -5.777 -2.437 1.00 91.00 182 ASP A CA 1
ATOM 1482 C C . ASP A 1 182 ? 11.597 -6.821 -3.272 1.00 91.00 182 ASP A C 1
ATOM 1484 O O . ASP A 1 182 ? 12.748 -7.133 -2.942 1.00 91.00 182 ASP A O 1
ATOM 1488 N N . PHE A 1 183 ? 11.028 -7.293 -4.386 1.00 89.56 183 PHE A N 1
ATOM 1489 C CA . PHE A 1 183 ? 11.712 -8.165 -5.349 1.00 89.56 183 PHE A CA 1
ATOM 1490 C C . PHE A 1 183 ? 12.933 -7.473 -5.970 1.00 89.56 183 PHE A C 1
ATOM 1492 O O . PHE A 1 183 ? 14.043 -8.014 -5.983 1.00 89.56 183 PHE A O 1
ATOM 1499 N N . HIS A 1 184 ? 12.783 -6.227 -6.412 1.00 91.25 184 HIS A N 1
ATOM 1500 C CA . HIS A 1 184 ? 13.894 -5.476 -6.994 1.00 91.25 184 HIS A CA 1
ATOM 1501 C C . HIS A 1 184 ? 14.971 -5.095 -5.969 1.00 91.25 184 HIS A C 1
ATOM 1503 O O . HIS A 1 184 ? 16.165 -5.102 -6.285 1.00 91.25 184 HIS A O 1
ATOM 1509 N N . THR A 1 185 ? 14.586 -4.860 -4.711 1.00 91.06 185 THR A N 1
ATOM 1510 C CA . THR A 1 185 ? 15.539 -4.701 -3.601 1.00 91.06 185 THR A CA 1
ATOM 1511 C C . THR A 1 185 ? 16.343 -5.980 -3.379 1.00 91.06 185 THR A C 1
ATOM 1513 O O . THR A 1 185 ? 17.559 -5.908 -3.178 1.00 91.06 185 THR A O 1
ATOM 1516 N N . TYR A 1 186 ? 15.699 -7.152 -3.447 1.00 85.75 186 TYR A N 1
ATOM 1517 C CA . TYR A 1 186 ? 16.370 -8.454 -3.364 1.00 85.75 186 TYR A CA 1
ATOM 1518 C C . TYR A 1 186 ? 17.438 -8.620 -4.462 1.00 85.75 186 TYR A C 1
ATOM 1520 O O . TYR A 1 186 ? 18.521 -9.151 -4.188 1.00 85.75 186 TYR A O 1
ATOM 1528 N N . ASN A 1 187 ? 17.163 -8.101 -5.663 1.00 86.81 187 ASN A N 1
ATOM 1529 C CA . ASN A 1 187 ? 18.080 -8.092 -6.808 1.00 86.81 187 ASN A CA 1
ATOM 1530 C C . ASN A 1 187 ? 19.135 -6.967 -6.762 1.00 86.81 187 ASN A C 1
ATOM 1532 O O . ASN A 1 187 ? 19.954 -6.853 -7.670 1.00 86.81 187 ASN A O 1
ATOM 1536 N N . GLY A 1 188 ? 19.166 -6.165 -5.693 1.00 89.12 188 GLY A N 1
ATOM 1537 C CA . GLY A 1 188 ? 20.212 -5.171 -5.454 1.00 89.12 188 GLY A CA 1
ATOM 1538 C C . GLY A 1 188 ? 19.959 -3.793 -6.068 1.00 89.12 188 GLY A C 1
ATOM 1539 O O . GLY A 1 188 ? 20.878 -2.974 -6.076 1.00 89.12 188 GLY A O 1
ATOM 1540 N N . LEU A 1 189 ? 18.743 -3.500 -6.543 1.00 92.12 189 LEU A N 1
ATOM 1541 C CA . LEU A 1 189 ? 18.422 -2.177 -7.083 1.00 92.12 189 LEU A CA 1
ATOM 1542 C C . LEU A 1 189 ? 18.289 -1.136 -5.962 1.00 92.12 189 LEU A C 1
ATOM 1544 O O . LEU A 1 189 ? 17.468 -1.260 -5.051 1.00 92.12 189 LEU A O 1
ATOM 1548 N N . ALA A 1 190 ? 19.107 -0.084 -6.036 1.00 94.31 190 ALA A N 1
ATOM 1549 C CA . ALA A 1 190 ? 19.157 0.966 -5.019 1.00 94.31 190 ALA A CA 1
ATOM 1550 C C . ALA A 1 190 ? 17.878 1.821 -4.982 1.00 94.31 190 ALA A C 1
ATOM 1552 O O . ALA A 1 190 ? 17.408 2.158 -3.896 1.00 94.31 190 ALA A O 1
ATOM 1553 N N . SER A 1 191 ? 17.289 2.131 -6.143 1.00 95.56 191 SER A N 1
ATOM 1554 C CA . SER A 1 191 ? 16.023 2.872 -6.228 1.00 95.56 191 SER A CA 1
ATOM 1555 C C . SER A 1 191 ? 14.856 2.082 -5.634 1.00 95.56 191 SER A C 1
ATOM 1557 O O . SER A 1 191 ? 14.048 2.651 -4.904 1.00 95.56 191 SER A O 1
ATOM 1559 N N . ALA A 1 192 ? 14.817 0.764 -5.843 1.00 94.56 192 ALA A N 1
ATOM 1560 C CA . ALA A 1 192 ? 13.830 -0.113 -5.217 1.00 94.56 192 ALA A CA 1
ATOM 1561 C C . ALA A 1 192 ? 13.972 -0.142 -3.688 1.00 94.56 192 ALA A C 1
ATOM 1563 O O . ALA A 1 192 ? 12.978 -0.014 -2.972 1.00 94.56 192 ALA A O 1
ATOM 1564 N N . ARG A 1 193 ? 15.212 -0.205 -3.177 1.00 93.94 193 ARG A N 1
ATOM 1565 C CA . ARG A 1 193 ? 15.479 -0.121 -1.732 1.00 93.94 193 ARG A CA 1
ATOM 1566 C C . ARG A 1 193 ? 15.009 1.207 -1.145 1.00 93.94 193 ARG A C 1
ATOM 1568 O O . ARG A 1 193 ? 14.386 1.211 -0.086 1.00 93.94 193 ARG A O 1
ATOM 1575 N N . LEU A 1 194 ? 15.297 2.315 -1.827 1.00 95.38 194 LEU A N 1
ATOM 1576 C CA . LEU A 1 194 ? 14.851 3.643 -1.411 1.00 95.38 194 LEU A CA 1
ATOM 1577 C C . LEU A 1 194 ? 13.318 3.737 -1.405 1.00 95.38 194 LEU A C 1
ATOM 1579 O O . LEU A 1 194 ? 12.741 4.237 -0.442 1.00 95.38 194 LEU A O 1
ATOM 1583 N N . MET A 1 195 ? 12.648 3.195 -2.427 1.00 95.94 195 MET A N 1
ATOM 1584 C CA . MET A 1 195 ? 11.186 3.132 -2.466 1.00 95.94 195 MET A CA 1
ATOM 1585 C C . MET A 1 195 ? 10.630 2.330 -1.286 1.00 95.94 195 MET A C 1
ATOM 1587 O O . MET A 1 195 ? 9.693 2.777 -0.632 1.00 95.94 195 MET A O 1
ATOM 1591 N N . LEU A 1 196 ? 11.230 1.182 -0.961 1.00 94.38 196 LEU A N 1
ATOM 1592 C CA . LEU A 1 196 ? 10.804 0.351 0.165 1.00 94.38 196 LEU A CA 1
ATOM 1593 C C . LEU A 1 196 ? 10.930 1.090 1.509 1.00 94.38 196 LEU A C 1
ATOM 1595 O O . LEU A 1 196 ? 10.013 1.045 2.330 1.00 94.38 196 LEU A O 1
ATOM 1599 N N . GLN A 1 197 ? 12.027 1.830 1.706 1.00 95.06 197 GLN A N 1
ATOM 1600 C CA . GLN A 1 197 ? 12.229 2.699 2.873 1.00 95.06 197 GLN A CA 1
ATOM 1601 C C . GLN A 1 197 ? 11.180 3.810 2.954 1.00 95.06 197 GLN A C 1
ATOM 1603 O O . GLN A 1 197 ? 10.609 4.046 4.019 1.00 95.06 197 GLN A O 1
ATOM 1608 N N . ASN A 1 198 ? 10.886 4.456 1.828 1.00 96.94 198 ASN A N 1
ATOM 1609 C CA . ASN A 1 198 ? 9.860 5.488 1.748 1.00 96.94 198 ASN A CA 1
ATOM 1610 C C . ASN A 1 198 ? 8.455 4.939 2.045 1.00 96.94 198 ASN A C 1
ATOM 1612 O O . ASN A 1 198 ? 7.677 5.601 2.730 1.00 96.94 198 ASN A O 1
ATOM 1616 N N . ILE A 1 199 ? 8.124 3.730 1.571 1.00 96.75 199 ILE A N 1
ATOM 1617 C CA . ILE A 1 199 ? 6.845 3.065 1.870 1.00 96.75 199 ILE A CA 1
ATOM 1618 C C . ILE A 1 199 ? 6.725 2.774 3.369 1.00 96.75 199 ILE A C 1
ATOM 1620 O O . ILE A 1 199 ? 5.678 3.039 3.959 1.00 96.75 199 ILE A O 1
ATOM 1624 N N . ALA A 1 200 ? 7.785 2.262 3.996 1.00 94.38 200 ALA A N 1
ATOM 1625 C CA . ALA A 1 200 ? 7.793 2.017 5.435 1.00 94.38 200 ALA A CA 1
ATOM 1626 C C . ALA A 1 200 ? 7.621 3.318 6.236 1.00 94.38 200 ALA A C 1
ATOM 1628 O O . ALA A 1 200 ? 6.785 3.369 7.138 1.00 94.38 200 ALA A O 1
ATOM 1629 N N . GLY A 1 201 ? 8.339 4.384 5.861 1.00 94.88 201 GLY A N 1
ATOM 1630 C CA . GLY A 1 201 ? 8.176 5.710 6.461 1.00 94.88 201 GLY A CA 1
ATOM 1631 C C . GLY A 1 201 ? 6.747 6.241 6.320 1.00 94.88 201 GLY A C 1
ATOM 1632 O O . GLY A 1 201 ? 6.140 6.642 7.310 1.00 94.88 201 GLY A O 1
ATOM 1633 N N . TRP A 1 202 ? 6.167 6.144 5.118 1.00 96.50 202 TRP A N 1
ATOM 1634 C CA . TRP A 1 202 ? 4.769 6.505 4.877 1.00 96.50 202 TRP A CA 1
ATOM 1635 C C . TRP A 1 202 ? 3.805 5.725 5.778 1.00 96.50 202 TRP A C 1
ATOM 1637 O O . TRP A 1 202 ? 2.903 6.323 6.355 1.00 96.50 202 TRP A O 1
ATOM 1647 N N . ALA A 1 203 ? 3.987 4.412 5.937 1.00 96.00 203 ALA A N 1
ATOM 1648 C CA . ALA A 1 203 ? 3.087 3.601 6.753 1.00 96.00 203 ALA A CA 1
ATOM 1649 C C . ALA A 1 203 ? 3.155 3.958 8.246 1.00 96.00 203 ALA A C 1
ATOM 1651 O O . ALA A 1 203 ? 2.131 3.934 8.930 1.00 96.00 203 ALA A O 1
ATOM 1652 N N . ILE A 1 204 ? 4.339 4.326 8.746 1.00 93.69 204 ILE A N 1
ATOM 1653 C CA . ILE A 1 204 ? 4.522 4.816 10.120 1.00 93.69 204 ILE A CA 1
ATOM 1654 C C . ILE A 1 204 ? 3.814 6.165 10.305 1.00 93.69 204 ILE A C 1
ATOM 1656 O O . ILE A 1 204 ? 3.063 6.340 11.269 1.00 93.69 204 ILE A O 1
ATOM 1660 N N . ASP A 1 205 ? 4.005 7.102 9.376 1.00 94.50 205 ASP A N 1
ATOM 1661 C CA . ASP A 1 205 ? 3.328 8.403 9.409 1.00 94.50 205 ASP A CA 1
ATOM 1662 C C . ASP A 1 205 ? 1.802 8.239 9.332 1.00 94.50 205 ASP A C 1
ATOM 1664 O O . ASP A 1 205 ? 1.052 8.884 10.074 1.00 94.50 205 ASP A O 1
ATOM 1668 N N . GLU A 1 206 ? 1.335 7.322 8.484 1.00 95.19 206 GLU A N 1
ATOM 1669 C CA . GLU A 1 206 ? -0.082 7.027 8.302 1.00 95.19 206 GLU A CA 1
ATOM 1670 C C . GLU A 1 206 ? -0.699 6.390 9.550 1.00 95.19 206 GLU A C 1
ATOM 1672 O O . GLU A 1 206 ? -1.793 6.783 9.966 1.00 95.19 206 GLU A O 1
ATOM 1677 N N . TYR A 1 207 ? 0.023 5.487 10.220 1.00 94.19 207 TYR A N 1
ATOM 1678 C CA . TYR A 1 207 ? -0.376 4.962 11.525 1.00 94.19 207 TYR A CA 1
ATOM 1679 C C . TYR A 1 207 ? -0.610 6.096 12.532 1.00 94.19 207 TYR A C 1
ATOM 1681 O O . TYR A 1 207 ? -1.666 6.152 13.171 1.00 94.19 207 TYR A O 1
ATOM 1689 N N . TYR A 1 208 ? 0.320 7.051 12.642 1.00 93.50 208 TYR A N 1
ATOM 1690 C CA . TYR A 1 208 ? 0.138 8.186 13.545 1.00 93.50 208 TYR A CA 1
ATOM 1691 C C . TYR A 1 208 ? -1.026 9.083 13.123 1.00 93.50 208 TYR A C 1
ATOM 1693 O O . TYR A 1 208 ? -1.780 9.538 13.988 1.00 93.50 208 TYR A O 1
ATOM 1701 N N . ARG A 1 209 ? -1.237 9.307 11.821 1.00 93.50 209 ARG A N 1
ATOM 1702 C CA . ARG A 1 209 ? -2.398 10.054 11.315 1.00 93.50 209 ARG A CA 1
ATOM 1703 C C . ARG A 1 209 ? -3.713 9.400 11.748 1.00 93.50 209 ARG A C 1
ATOM 1705 O O . ARG A 1 209 ? -4.577 10.084 12.308 1.00 93.50 209 ARG A O 1
ATOM 1712 N N . VAL A 1 210 ? -3.858 8.092 11.527 1.00 91.00 210 VAL A N 1
ATOM 1713 C CA . VAL A 1 210 ? -5.054 7.317 11.902 1.00 91.00 210 VAL A CA 1
ATOM 1714 C C . VAL A 1 210 ? -5.242 7.313 13.419 1.00 91.00 210 VAL A C 1
ATOM 1716 O O . VAL A 1 210 ? -6.330 7.622 13.912 1.00 91.00 210 VAL A O 1
ATOM 1719 N N . PHE A 1 211 ? -4.173 7.071 14.181 1.00 89.12 211 PHE A N 1
ATOM 1720 C CA . PHE A 1 211 ? -4.200 7.091 15.642 1.00 89.12 211 PHE A CA 1
ATOM 1721 C C . PHE A 1 211 ? -4.680 8.442 16.197 1.00 89.12 211 PHE A C 1
ATOM 1723 O O . PHE A 1 211 ? -5.565 8.489 17.057 1.00 89.12 211 PHE A O 1
ATOM 1730 N N . GLN A 1 212 ? -4.156 9.556 15.678 1.00 86.62 212 GLN A N 1
ATOM 1731 C CA . GLN A 1 212 ? -4.565 10.900 16.098 1.00 86.62 212 GLN A CA 1
ATOM 1732 C C . GLN A 1 212 ? -6.021 11.210 15.726 1.00 86.62 212 GLN A C 1
ATOM 1734 O O . GLN A 1 212 ? -6.734 11.834 16.515 1.00 86.62 212 GLN A O 1
ATOM 1739 N N . SER A 1 213 ? -6.488 10.758 14.559 1.00 85.56 213 SER A N 1
ATOM 1740 C CA . SER A 1 213 ? -7.898 10.872 14.161 1.00 85.56 213 SER A CA 1
ATOM 1741 C C . SER A 1 213 ? -8.817 10.154 15.157 1.00 85.56 213 SER A C 1
ATOM 1743 O O . SER A 1 213 ? -9.772 10.740 15.677 1.00 85.56 213 SER A O 1
ATOM 1745 N N . ASN A 1 214 ? -8.463 8.922 15.533 1.00 82.12 214 ASN A N 1
ATOM 1746 C CA . ASN A 1 214 ? -9.219 8.126 16.498 1.00 82.12 214 ASN A CA 1
ATOM 1747 C C . ASN A 1 214 ? -9.249 8.769 17.892 1.00 82.12 214 ASN A C 1
ATOM 1749 O O . ASN A 1 214 ? -10.302 8.805 18.534 1.00 82.12 214 ASN A O 1
ATOM 1753 N N . LEU A 1 215 ? -8.134 9.348 18.350 1.00 80.56 215 LEU A N 1
ATOM 1754 C CA . LEU A 1 215 ? -8.097 10.090 19.614 1.00 80.56 215 LEU A CA 1
ATOM 1755 C C . LEU A 1 215 ? -9.010 11.323 19.602 1.00 80.56 215 LEU A C 1
ATOM 1757 O O . LEU A 1 215 ? -9.728 11.552 20.578 1.00 80.56 215 LEU A O 1
ATOM 1761 N N . LYS A 1 216 ? -9.021 12.096 18.509 1.00 80.50 216 LYS A N 1
ATOM 1762 C CA . LYS A 1 216 ? -9.914 13.258 18.360 1.00 80.50 216 LYS A CA 1
ATOM 1763 C C . LYS A 1 216 ? -11.384 12.842 18.391 1.00 80.50 216 LYS A C 1
ATOM 1765 O O . LYS A 1 216 ? -12.179 13.481 19.078 1.00 80.50 216 LYS A O 1
ATOM 1770 N N . ASN A 1 217 ? -11.731 11.748 17.715 1.00 78.44 217 ASN A N 1
ATOM 1771 C CA . ASN A 1 217 ? -13.092 11.211 17.713 1.00 78.44 217 ASN A CA 1
ATOM 1772 C C . ASN A 1 217 ? -13.526 10.743 19.110 1.00 78.44 217 ASN A C 1
ATOM 1774 O O . ASN A 1 217 ? -14.652 11.012 19.524 1.00 78.44 217 ASN A O 1
ATOM 1778 N N . LEU A 1 218 ? -12.628 10.110 19.873 1.00 78.00 218 LEU A N 1
ATOM 1779 C CA . LEU A 1 218 ? -12.893 9.721 21.261 1.00 78.00 218 LEU A CA 1
ATOM 1780 C C . LEU A 1 218 ? -13.084 10.931 22.185 1.00 78.00 218 LEU A C 1
ATOM 1782 O O . LEU A 1 218 ? -13.979 10.912 23.030 1.00 78.00 218 LEU A O 1
ATOM 1786 N N . ASP A 1 219 ? -12.272 11.980 22.044 1.00 75.62 219 ASP A N 1
ATOM 1787 C CA . ASP A 1 219 ? -12.441 13.219 22.814 1.00 75.62 219 ASP A CA 1
ATOM 1788 C C . ASP A 1 219 ? -13.768 13.914 22.472 1.00 75.62 219 ASP A C 1
ATOM 1790 O O . ASP A 1 219 ? -14.522 14.311 23.365 1.00 75.62 219 ASP A O 1
ATOM 1794 N N . LEU A 1 220 ? -14.121 13.971 21.185 1.00 73.12 220 LEU A N 1
ATOM 1795 C CA . LEU A 1 220 ? -15.408 14.492 20.735 1.00 73.12 220 LEU A CA 1
ATOM 1796 C C . LEU A 1 220 ? -16.580 13.671 21.293 1.00 73.12 220 LEU A C 1
ATOM 1798 O O . LEU A 1 220 ? -17.525 14.247 21.830 1.00 73.12 220 LEU A O 1
ATOM 1802 N N . ALA A 1 221 ? -16.504 12.338 21.245 1.00 71.50 221 ALA A N 1
ATOM 1803 C CA . ALA A 1 221 ? -17.520 11.446 21.801 1.00 71.50 221 ALA A CA 1
ATOM 1804 C C . ALA A 1 221 ? -17.666 11.610 23.325 1.00 71.50 221 ALA A C 1
ATOM 1806 O O . ALA A 1 221 ? -18.781 11.615 23.855 1.00 71.50 221 ALA A O 1
ATOM 1807 N N . LYS A 1 222 ? -16.562 11.828 24.051 1.00 70.00 222 LYS A N 1
ATOM 1808 C CA . LYS A 1 222 ? -16.596 12.158 25.485 1.00 70.00 222 LYS A CA 1
ATOM 1809 C C . LYS A 1 222 ? -17.270 13.507 25.740 1.00 70.00 222 LYS A C 1
ATOM 1811 O O . LYS A 1 222 ? -18.139 13.594 26.604 1.00 70.00 222 LYS A O 1
ATOM 1816 N N . LYS A 1 223 ? -16.944 14.542 24.962 1.00 71.56 223 LYS A N 1
ATOM 1817 C CA . LYS A 1 223 ? -17.576 15.870 25.072 1.00 71.56 223 LYS A CA 1
ATOM 1818 C C . LYS A 1 223 ? -19.073 15.829 24.753 1.00 71.56 223 LYS A C 1
ATOM 1820 O O . LYS A 1 223 ? -19.864 16.448 25.464 1.00 71.56 223 LYS A O 1
ATOM 1825 N N . LEU A 1 224 ? -19.471 15.079 23.726 1.00 66.88 224 LEU A N 1
ATOM 1826 C CA . LEU A 1 224 ? -20.874 14.883 23.362 1.00 66.88 224 LEU A CA 1
ATOM 1827 C C . LEU A 1 224 ? -21.621 14.070 24.420 1.00 66.88 224 LEU A C 1
ATOM 1829 O O . LEU A 1 224 ? -22.677 14.501 24.865 1.00 66.88 224 LEU A O 1
ATOM 1833 N N . SER A 1 225 ? -21.068 12.958 24.907 1.00 64.62 225 SER A N 1
ATOM 1834 C CA . SER A 1 225 ? -21.712 12.179 25.977 1.00 64.62 225 SER A CA 1
ATOM 1835 C C . SER A 1 225 ? -21.854 12.975 27.279 1.00 64.62 225 SER A C 1
ATOM 1837 O O . SER A 1 225 ? -22.859 12.824 27.969 1.00 64.62 225 SER A O 1
ATOM 1839 N N . PHE A 1 226 ? -20.926 13.888 27.589 1.00 60.06 226 PHE A N 1
ATOM 1840 C CA . PHE A 1 226 ? -21.069 14.806 28.723 1.00 60.06 226 PHE A CA 1
ATOM 1841 C C . PHE A 1 226 ? -22.193 15.837 28.516 1.00 60.06 226 PHE A C 1
ATOM 1843 O O . PHE A 1 226 ? -22.916 16.144 29.458 1.00 60.06 226 PHE A O 1
ATOM 1850 N N . ARG A 1 227 ? -22.390 16.332 27.285 1.00 60.69 227 ARG A N 1
ATOM 1851 C CA . ARG A 1 227 ? -23.470 17.282 26.947 1.00 60.69 227 ARG A CA 1
ATOM 1852 C C . ARG A 1 227 ? -24.849 16.635 26.799 1.00 60.69 227 ARG A C 1
ATOM 1854 O O . ARG A 1 227 ? -25.846 17.281 27.092 1.00 60.69 227 ARG A O 1
ATOM 1861 N N . VAL A 1 228 ? -24.912 15.388 26.337 1.00 54.84 228 VAL A N 1
ATOM 1862 C CA . VAL A 1 228 ? -26.168 14.676 26.040 1.00 54.84 228 VAL A CA 1
ATOM 1863 C C . VAL A 1 228 ? -26.628 13.836 27.239 1.00 54.84 228 VAL A C 1
ATOM 1865 O O . VAL A 1 228 ? -27.789 13.460 27.294 1.00 54.84 228 VAL A O 1
ATOM 1868 N N . ARG A 1 229 ? -25.775 13.591 28.247 1.00 50.81 229 ARG A N 1
ATOM 1869 C CA . ARG A 1 229 ? -26.127 12.849 29.475 1.00 50.81 229 ARG A CA 1
ATOM 1870 C C . ARG A 1 229 ? -27.442 13.270 30.160 1.00 50.81 229 ARG A C 1
ATOM 1872 O O . ARG A 1 229 ? -28.159 12.353 30.547 1.00 50.81 229 ARG A O 1
ATOM 1879 N N . PRO A 1 230 ? -27.803 14.563 30.295 1.00 54.75 230 PRO A N 1
ATOM 1880 C CA . PRO A 1 230 ? -29.105 14.922 30.858 1.00 54.75 230 PRO A CA 1
ATOM 1881 C C . PRO A 1 230 ? -30.259 14.465 29.949 1.00 54.75 230 PRO A C 1
ATOM 1883 O O . PRO A 1 230 ? -31.180 13.793 30.398 1.00 54.75 230 PRO A O 1
ATOM 1886 N N . TYR A 1 231 ? -30.143 14.707 28.642 1.00 55.12 231 TYR A N 1
ATOM 1887 C CA . TYR A 1 231 ? -31.188 14.402 27.660 1.00 55.12 231 TYR A CA 1
ATOM 1888 C C . TYR A 1 231 ? -31.324 12.908 27.332 1.00 55.12 231 TYR A C 1
ATOM 1890 O O . TYR A 1 231 ? -32.411 12.439 27.020 1.00 55.12 231 TYR A O 1
ATOM 1898 N N . PHE A 1 232 ? -30.236 12.137 27.397 1.00 57.66 232 PHE A N 1
ATOM 1899 C CA . PHE A 1 232 ? -30.248 10.704 27.093 1.00 57.66 232 PHE A CA 1
ATOM 1900 C C . PHE A 1 232 ? -30.907 9.898 28.213 1.00 57.66 232 PHE A C 1
ATOM 1902 O O . PHE A 1 232 ? -31.612 8.936 27.931 1.00 57.66 232 PHE A O 1
ATOM 1909 N N . VAL A 1 233 ? -30.706 10.302 29.474 1.00 58.78 233 VAL A N 1
ATOM 1910 C CA . VAL A 1 233 ? -31.375 9.691 30.633 1.00 58.78 233 VAL A CA 1
ATOM 1911 C C . VAL A 1 233 ? -32.870 10.002 30.606 1.00 58.78 233 VAL A C 1
ATOM 1913 O O . VAL A 1 233 ? -33.675 9.096 30.799 1.00 58.78 233 VAL A O 1
ATOM 1916 N N . GLU A 1 234 ? -33.250 11.241 30.289 1.00 59.28 234 GLU A N 1
ATOM 1917 C CA . GLU A 1 234 ? -34.655 11.636 30.132 1.00 59.28 234 GLU A CA 1
ATOM 1918 C C . GLU A 1 234 ? -35.333 10.924 28.952 1.00 59.28 234 GLU A C 1
ATOM 1920 O O . GLU A 1 234 ? -36.451 10.429 29.090 1.00 59.28 234 GLU A O 1
ATOM 1925 N N . LEU A 1 235 ? -34.643 10.783 27.815 1.00 64.25 235 LEU A N 1
ATOM 1926 C CA . LEU A 1 235 ? -35.158 10.065 26.647 1.00 64.25 235 LEU A CA 1
ATOM 1927 C C . LEU A 1 235 ? -35.316 8.560 26.915 1.00 64.25 235 LEU A C 1
ATOM 1929 O O . LEU A 1 235 ? -36.344 7.983 26.565 1.00 64.25 235 LEU A O 1
ATOM 1933 N N . LEU A 1 236 ? -34.339 7.917 27.568 1.00 59.84 236 LEU A N 1
ATOM 1934 C CA . LEU A 1 236 ? -34.457 6.512 27.979 1.00 59.84 236 LEU A CA 1
ATOM 1935 C C . LEU A 1 236 ? -35.578 6.314 29.002 1.00 59.84 236 LEU A C 1
ATOM 1937 O O . LEU A 1 236 ? -36.324 5.344 28.892 1.00 59.84 236 LEU A O 1
ATOM 1941 N N . ALA A 1 237 ? -35.731 7.229 29.962 1.00 63.31 237 ALA A N 1
ATOM 1942 C CA . ALA A 1 237 ? -36.825 7.188 30.927 1.00 63.31 237 ALA A CA 1
ATOM 1943 C C . ALA A 1 237 ? -38.192 7.327 30.238 1.00 63.31 237 ALA A C 1
ATOM 1945 O O . ALA A 1 237 ? -39.108 6.566 30.547 1.00 63.31 237 ALA A O 1
ATOM 1946 N N . ALA A 1 238 ? -38.318 8.227 29.257 1.00 67.88 238 ALA A N 1
ATOM 1947 C CA . ALA A 1 238 ? -39.541 8.408 28.478 1.00 67.88 238 ALA A CA 1
ATOM 1948 C C . ALA A 1 238 ? -39.887 7.172 27.627 1.00 67.88 238 ALA A C 1
ATOM 1950 O O . ALA A 1 238 ? -41.038 6.734 27.611 1.00 67.88 238 ALA A O 1
ATOM 1951 N N . ILE A 1 239 ? -38.893 6.561 26.970 1.00 69.94 239 ILE A N 1
ATOM 1952 C CA . ILE A 1 239 ? -39.080 5.326 26.191 1.00 69.94 239 ILE A CA 1
ATOM 1953 C C . ILE A 1 239 ? -39.498 4.168 27.108 1.00 69.94 239 ILE A C 1
ATOM 1955 O O . ILE A 1 239 ? -40.459 3.459 26.810 1.00 69.94 239 ILE A O 1
ATOM 1959 N N . MET A 1 240 ? -38.829 4.000 28.251 1.00 67.75 240 MET A N 1
ATOM 1960 C CA . MET A 1 240 ? -39.157 2.952 29.222 1.00 67.75 240 MET A CA 1
ATOM 1961 C C . MET A 1 240 ? -40.551 3.144 29.833 1.00 67.75 240 MET A C 1
ATOM 1963 O O . MET A 1 240 ? -41.288 2.169 29.979 1.00 67.75 240 MET A O 1
ATOM 1967 N N . ALA A 1 241 ? -40.953 4.384 30.125 1.00 73.44 241 ALA A N 1
ATOM 1968 C CA . ALA A 1 241 ? -42.303 4.701 30.586 1.00 73.44 241 ALA A CA 1
ATOM 1969 C C . ALA A 1 241 ? -43.368 4.367 29.524 1.00 73.44 241 ALA A C 1
ATOM 1971 O O . ALA A 1 241 ? -44.409 3.796 29.855 1.00 73.44 241 ALA A O 1
ATOM 1972 N N . GLY A 1 242 ? -43.091 4.646 28.245 1.00 76.69 242 GLY A N 1
ATOM 1973 C CA . GLY A 1 242 ? -43.969 4.279 27.130 1.00 76.69 242 GLY A CA 1
ATOM 1974 C C . GLY A 1 242 ? -44.129 2.764 26.963 1.00 76.69 242 GLY A C 1
ATOM 1975 O O . GLY A 1 242 ? -45.249 2.268 26.815 1.00 76.69 242 GLY A O 1
ATOM 1976 N N . ILE A 1 243 ? -43.030 2.009 27.058 1.00 77.19 243 ILE A N 1
ATOM 1977 C CA . ILE A 1 243 ? -43.047 0.539 26.978 1.00 77.19 243 ILE A CA 1
ATOM 1978 C C . ILE A 1 243 ? -43.829 -0.059 28.157 1.00 77.19 243 ILE A C 1
ATOM 1980 O O . ILE A 1 243 ? -44.703 -0.899 27.947 1.00 77.19 243 ILE A O 1
ATOM 1984 N N . LEU A 1 244 ? -43.581 0.406 29.386 1.00 75.44 244 LEU A N 1
ATOM 1985 C CA . LEU A 1 244 ? -44.285 -0.072 30.582 1.00 75.44 244 LEU A CA 1
ATOM 1986 C C . LEU A 1 244 ? -45.788 0.238 30.542 1.00 75.44 244 LEU A C 1
ATOM 1988 O O . LEU A 1 244 ? -46.593 -0.631 30.872 1.00 75.44 244 LEU A O 1
ATOM 1992 N N . SER A 1 245 ? -46.173 1.431 30.079 1.00 75.38 245 SER A N 1
ATOM 1993 C CA . SER A 1 245 ? -47.578 1.813 29.863 1.00 75.38 245 SER A CA 1
ATOM 1994 C C . SER A 1 245 ? -48.276 0.889 28.857 1.00 75.38 245 SER A C 1
ATOM 1996 O O . SER A 1 245 ? -49.382 0.400 29.100 1.00 75.38 245 SER A O 1
ATOM 1998 N N . THR A 1 246 ? -47.596 0.577 27.752 1.00 78.62 246 THR A N 1
ATOM 1999 C CA . THR A 1 246 ? -48.131 -0.301 26.702 1.00 78.62 246 THR A CA 1
ATOM 2000 C C . THR A 1 246 ? -48.333 -1.727 27.220 1.00 78.62 246 THR A C 1
ATOM 2002 O O . THR A 1 246 ? -49.387 -2.326 27.004 1.00 78.62 246 THR A O 1
ATOM 2005 N N . ILE A 1 247 ? -47.360 -2.252 27.971 1.00 80.31 247 ILE A N 1
ATOM 2006 C CA . ILE A 1 247 ? -47.439 -3.579 28.594 1.00 80.31 247 ILE A CA 1
ATOM 2007 C C . ILE A 1 247 ? -48.572 -3.629 29.631 1.00 80.31 247 ILE A C 1
ATOM 2009 O O . ILE A 1 247 ? -49.377 -4.559 29.611 1.00 80.31 247 ILE A O 1
ATOM 2013 N N . ALA A 1 248 ? -48.687 -2.625 30.504 1.00 75.56 248 ALA A N 1
ATOM 2014 C CA . ALA A 1 248 ? -49.751 -2.561 31.508 1.00 75.56 248 ALA A CA 1
ATOM 2015 C C . ALA A 1 248 ? -51.148 -2.505 30.868 1.00 75.56 248 ALA A C 1
ATOM 2017 O O . ALA A 1 248 ? -52.060 -3.206 31.305 1.00 75.56 248 ALA A O 1
ATOM 2018 N N . THR A 1 249 ? -51.300 -1.732 29.790 1.00 78.69 249 THR A N 1
ATOM 2019 C CA . THR A 1 249 ? -52.552 -1.640 29.025 1.00 78.69 249 THR A CA 1
ATOM 2020 C C . THR A 1 249 ? -52.916 -2.983 28.392 1.00 78.69 249 THR A C 1
ATOM 2022 O O . THR A 1 249 ? -54.068 -3.409 28.465 1.00 78.69 249 THR A O 1
ATOM 2025 N N . TYR A 1 250 ? -51.934 -3.694 27.830 1.00 79.44 250 TYR A N 1
ATOM 2026 C CA . TYR A 1 250 ? -52.134 -5.033 27.275 1.00 79.44 250 TYR A CA 1
ATOM 2027 C C . TYR A 1 250 ? -52.624 -6.033 28.335 1.00 79.44 250 TYR A C 1
ATOM 2029 O O . TYR A 1 250 ? -53.580 -6.769 28.091 1.00 79.44 250 TYR A O 1
ATOM 2037 N N . PHE A 1 251 ? -52.030 -6.031 29.533 1.00 78.62 251 PHE A N 1
ATOM 2038 C CA . PHE A 1 251 ? -52.464 -6.905 30.628 1.00 78.62 251 PHE A CA 1
ATOM 2039 C C . PHE A 1 251 ? -53.844 -6.535 31.188 1.00 78.62 251 PHE A C 1
ATOM 2041 O O . PHE A 1 251 ? -54.629 -7.432 31.488 1.00 78.62 251 PHE A O 1
ATOM 2048 N N . LEU A 1 252 ? -54.172 -5.244 31.282 1.00 72.38 252 LEU A N 1
ATOM 2049 C CA . LEU A 1 252 ? -55.506 -4.791 31.688 1.00 72.38 252 LEU A CA 1
ATOM 2050 C C . LEU A 1 252 ? -56.580 -5.236 30.688 1.00 72.38 252 LEU A C 1
ATOM 2052 O O . LEU A 1 252 ? -57.611 -5.762 31.097 1.00 72.38 252 LEU A O 1
ATOM 2056 N N . LEU A 1 253 ? -56.322 -5.112 29.383 1.00 74.12 253 LEU A N 1
ATOM 2057 C CA . LEU A 1 253 ? -57.235 -5.609 28.350 1.00 74.12 253 LEU A CA 1
ATOM 2058 C C . LEU A 1 253 ? -57.421 -7.133 28.449 1.00 74.12 253 LEU A C 1
ATOM 2060 O O . LEU A 1 253 ? -58.546 -7.617 28.408 1.00 74.12 253 LEU A O 1
ATOM 2064 N N . GLN A 1 254 ? -56.351 -7.900 28.668 1.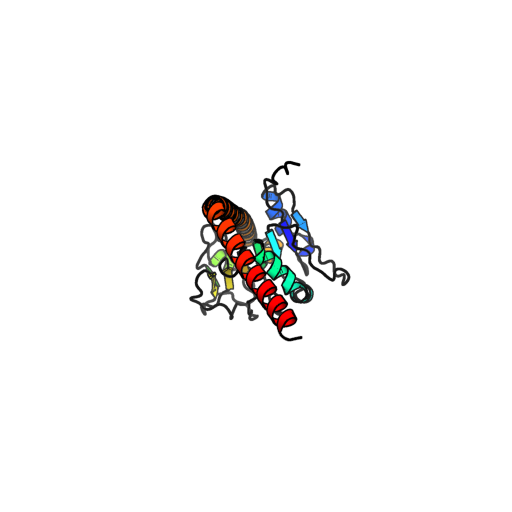00 78.56 254 GLN A N 1
ATOM 2065 C CA . GLN A 1 254 ? -56.451 -9.354 28.870 1.00 78.56 254 GLN A CA 1
ATOM 2066 C C . GLN A 1 254 ? -57.244 -9.745 30.132 1.00 78.56 254 GLN A C 1
ATOM 2068 O O . GLN A 1 254 ? -57.835 -10.822 30.165 1.00 78.56 254 GLN A O 1
ATOM 2073 N N . TYR A 1 255 ? -57.255 -8.896 31.164 1.00 77.12 255 TYR A N 1
ATOM 2074 C CA . TYR A 1 255 ? -57.982 -9.142 32.411 1.00 77.12 255 TYR A CA 1
ATOM 2075 C C . TYR A 1 255 ? -59.481 -8.824 32.304 1.00 77.12 255 TYR A C 1
ATOM 2077 O O . TYR A 1 255 ? -60.291 -9.552 32.861 1.00 77.12 255 TYR A O 1
ATOM 2085 N N . PHE A 1 256 ? -59.859 -7.764 31.582 1.00 69.44 256 PHE A N 1
ATOM 2086 C CA . PHE A 1 256 ? -61.265 -7.355 31.433 1.00 69.44 256 PHE A CA 1
ATOM 2087 C C . PHE A 1 256 ? -62.036 -8.113 30.344 1.00 69.44 256 PHE A C 1
ATOM 2089 O O . PHE A 1 256 ? -63.264 -8.106 30.361 1.00 69.44 256 PHE A O 1
ATOM 2096 N N . PHE A 1 257 ? -61.338 -8.745 29.398 1.00 71.81 257 PHE A N 1
ATOM 2097 C CA . PHE A 1 257 ? -61.947 -9.532 28.317 1.00 71.81 257 PHE A CA 1
ATOM 2098 C C . PHE A 1 257 ? -61.866 -11.055 28.546 1.00 71.81 257 PHE A C 1
ATOM 2100 O O . PHE A 1 257 ? -61.989 -11.831 27.597 1.00 71.81 257 PHE A O 1
ATOM 2107 N N . ARG A 1 258 ? -61.671 -11.483 29.799 1.00 59.41 258 ARG A N 1
ATOM 2108 C CA . ARG A 1 258 ? -61.898 -12.855 30.277 1.00 59.41 258 ARG A CA 1
ATOM 2109 C C . ARG A 1 258 ? -63.114 -12.885 31.189 1.00 59.41 258 ARG A C 1
ATOM 2111 O O . ARG A 1 258 ? -63.828 -13.907 31.131 1.00 59.41 258 ARG A O 1
#

Radius of gyration: 24.19 Å; chains: 1; bounding box: 82×43×56 Å